Protein AF-A0A965FTJ3-F1 (afdb_monomer_lite)

Radius of gyration: 21.5 Å; chains: 1; bounding box: 61×38×68 Å

Sequence (306 aa):
MTQISKDVFFFAGMLGALLGWTMMLHHLKSGAGTARIYCGAVLLVCGTVIAGIVRLYAFQLLLLPACAFALLFIPQLVRNVRNGISAHGHNLAITAIALIIPIILAAAPRDIRIEPVPLLENPRTTDAATTEITAGKNWQTTASIPSPVDRTFLRLAIARRAYTAETYKSAGSMIDLDQQFYSAADVVAYLPRALQIGLLAPFPSQWFTQGASQGGTTMRLVAGAEMLMIYPLLLLGLPLAIWRWHRNLEFWFAAGCCVYLIVTYAMVTPNLGTLYRMRHGYLMTLAATGFAAIFTTLLERRRPKS

Structure (mmCIF, N/CA/C/O backbone):
data_AF-A0A965FTJ3-F1
#
_entry.id   AF-A0A965FTJ3-F1
#
loop_
_atom_site.group_PDB
_atom_site.id
_atom_site.type_symbol
_atom_site.label_atom_id
_atom_site.label_alt_id
_atom_site.label_comp_id
_atom_site.label_asym_id
_atom_site.label_entity_id
_atom_site.label_seq_id
_atom_site.pdbx_PDB_ins_code
_atom_site.Cartn_x
_atom_site.Cartn_y
_atom_site.Cartn_z
_atom_site.occupancy
_atom_site.B_iso_or_equiv
_atom_site.auth_seq_id
_atom_site.auth_comp_id
_atom_site.auth_asym_id
_atom_site.auth_atom_id
_atom_site.pdbx_PDB_model_num
ATOM 1 N N . MET A 1 1 ? 11.879 23.538 -6.661 1.00 49.84 1 MET A N 1
ATOM 2 C CA . MET A 1 1 ? 11.951 22.444 -5.661 1.00 49.84 1 MET A CA 1
ATOM 3 C C . MET A 1 1 ? 12.661 21.250 -6.277 1.00 49.84 1 MET A C 1
ATOM 5 O O . MET A 1 1 ? 12.283 20.838 -7.366 1.00 49.84 1 MET A O 1
ATOM 9 N N . THR A 1 2 ? 13.693 20.722 -5.620 1.00 68.50 2 THR A N 1
ATOM 10 C CA . THR A 1 2 ? 14.443 19.544 -6.090 1.00 68.50 2 THR A CA 1
ATOM 11 C C . THR A 1 2 ? 13.557 18.292 -6.056 1.00 68.50 2 THR A C 1
ATOM 13 O O . THR A 1 2 ? 12.683 18.172 -5.197 1.00 68.50 2 THR A O 1
ATOM 16 N N . GLN A 1 3 ? 13.767 17.342 -6.973 1.00 69.56 3 GLN A N 1
ATOM 17 C CA . GLN A 1 3 ? 12.951 16.119 -7.085 1.00 69.56 3 GLN A CA 1
ATOM 18 C C . GLN A 1 3 ? 12.874 15.324 -5.764 1.00 69.56 3 GLN A C 1
ATOM 20 O O . GLN A 1 3 ? 11.844 14.731 -5.462 1.00 69.56 3 GLN A O 1
ATOM 25 N N . ILE A 1 4 ? 13.937 15.377 -4.954 1.00 73.75 4 ILE A N 1
ATOM 26 C CA . ILE A 1 4 ? 14.031 14.729 -3.637 1.00 73.75 4 ILE A CA 1
ATOM 27 C C . ILE A 1 4 ? 13.009 15.308 -2.649 1.00 73.75 4 ILE A C 1
ATOM 29 O O . ILE A 1 4 ? 12.349 14.553 -1.942 1.00 73.75 4 ILE A O 1
ATOM 33 N N . SER A 1 5 ? 12.819 16.633 -2.631 1.00 80.75 5 SER A N 1
ATOM 34 C CA . SER A 1 5 ? 11.863 17.270 -1.711 1.00 80.75 5 SER A CA 1
ATOM 35 C C . SER A 1 5 ? 10.423 16.808 -1.959 1.00 80.75 5 SER A C 1
ATOM 37 O O . SER A 1 5 ? 9.697 16.537 -1.007 1.00 80.75 5 SER A O 1
ATOM 39 N N . LYS A 1 6 ? 10.032 16.621 -3.228 1.00 86.25 6 LYS A N 1
ATOM 40 C CA . LYS A 1 6 ? 8.699 16.117 -3.590 1.00 86.25 6 LYS A CA 1
ATOM 41 C C . LYS A 1 6 ? 8.464 14.700 -3.056 1.00 86.25 6 LYS A C 1
ATOM 43 O O . LYS A 1 6 ? 7.409 14.440 -2.490 1.00 86.25 6 LYS A O 1
ATOM 48 N N . ASP A 1 7 ? 9.440 13.801 -3.185 1.00 85.69 7 ASP A N 1
ATOM 49 C CA . ASP A 1 7 ? 9.298 12.419 -2.704 1.00 85.69 7 ASP A CA 1
ATOM 50 C C . ASP A 1 7 ? 9.077 12.360 -1.183 1.00 85.69 7 ASP A C 1
ATOM 52 O O . ASP A 1 7 ? 8.216 11.617 -0.717 1.00 85.69 7 ASP A O 1
ATOM 56 N N . VAL A 1 8 ? 9.791 13.188 -0.412 1.00 90.12 8 VAL A N 1
ATOM 57 C CA . VAL A 1 8 ? 9.657 13.238 1.054 1.00 90.12 8 VAL A CA 1
ATOM 58 C C . VAL A 1 8 ? 8.250 13.664 1.477 1.00 90.12 8 VAL A C 1
ATOM 60 O O . VAL A 1 8 ? 7.636 12.991 2.304 1.00 90.12 8 VAL A O 1
ATOM 63 N N . PHE A 1 9 ? 7.707 14.736 0.891 1.00 92.81 9 PHE A N 1
ATOM 64 C CA . PHE A 1 9 ? 6.344 15.187 1.201 1.00 92.81 9 PHE A CA 1
ATOM 65 C C . PHE A 1 9 ? 5.289 14.163 0.787 1.00 92.81 9 PHE A C 1
ATOM 67 O O . PHE A 1 9 ? 4.338 13.926 1.530 1.00 92.81 9 PHE A O 1
ATOM 74 N N . PHE A 1 10 ? 5.477 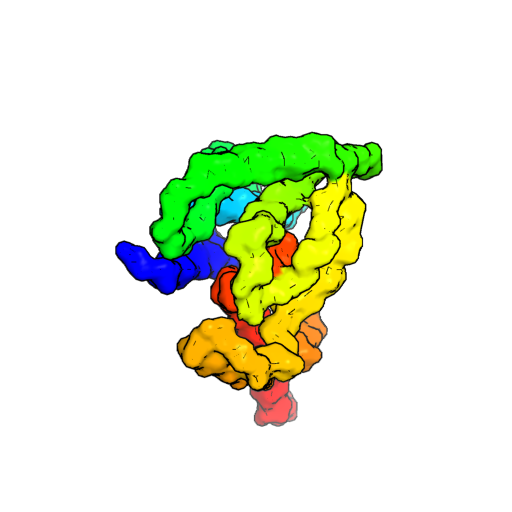13.516 -0.365 1.00 91.88 10 PHE A N 1
ATOM 75 C CA . PHE A 1 10 ? 4.589 12.451 -0.810 1.00 91.88 10 PHE A CA 1
ATOM 76 C C . PHE A 1 10 ? 4.570 11.282 0.185 1.00 91.88 10 PHE A C 1
ATOM 78 O O . PHE A 1 10 ? 3.495 10.860 0.606 1.00 91.88 10 PHE A O 1
ATOM 85 N N . PHE A 1 11 ? 5.737 10.796 0.625 1.00 92.69 11 PHE A N 1
ATOM 86 C CA . PHE A 1 11 ? 5.805 9.720 1.617 1.00 92.69 11 PHE A CA 1
ATOM 87 C C . PHE A 1 11 ? 5.233 10.125 2.967 1.00 92.69 11 PHE A C 1
ATOM 89 O O . PHE A 1 11 ? 4.483 9.350 3.552 1.00 92.69 11 PHE A O 1
ATOM 96 N N . ALA A 1 12 ? 5.537 11.332 3.444 1.00 94.94 12 ALA A N 1
ATOM 97 C CA . ALA A 1 12 ? 4.968 11.843 4.684 1.00 94.94 12 ALA A CA 1
ATOM 98 C C . ALA A 1 12 ? 3.433 11.888 4.618 1.00 94.94 12 ALA A C 1
ATOM 100 O O . ALA A 1 12 ? 2.770 11.442 5.551 1.00 94.94 12 ALA A O 1
ATOM 101 N N . GLY A 1 13 ? 2.867 12.344 3.495 1.00 95.25 13 GLY A N 1
ATOM 102 C CA . GLY A 1 13 ? 1.423 12.344 3.270 1.00 95.25 13 GLY A CA 1
ATOM 103 C C . GLY A 1 13 ? 0.820 10.935 3.271 1.00 95.25 13 GLY A C 1
ATOM 104 O O . GLY A 1 13 ? -0.141 10.669 3.992 1.00 95.25 13 GLY A O 1
ATOM 105 N N . MET A 1 14 ? 1.428 10.002 2.534 1.00 95.00 14 MET A N 1
ATOM 106 C CA . MET A 1 14 ? 0.962 8.612 2.443 1.00 95.00 14 MET A CA 1
ATOM 107 C C . MET A 1 14 ? 1.068 7.862 3.782 1.00 95.00 14 MET A C 1
ATOM 109 O O . MET A 1 14 ? 0.155 7.124 4.149 1.00 95.00 14 MET A O 1
ATOM 113 N N . LEU A 1 15 ? 2.150 8.066 4.541 1.00 95.31 15 LEU A N 1
ATOM 114 C CA . LEU A 1 15 ? 2.318 7.489 5.880 1.00 95.31 15 LEU A CA 1
ATOM 115 C C . LEU A 1 15 ? 1.394 8.148 6.909 1.00 95.31 15 LEU A C 1
ATOM 117 O O . LEU A 1 15 ? 0.879 7.457 7.783 1.00 95.31 15 LEU A O 1
ATOM 121 N N . GLY A 1 16 ? 1.130 9.452 6.784 1.00 96.25 16 GLY A N 1
ATOM 122 C CA . GLY A 1 16 ? 0.119 10.150 7.578 1.00 96.25 16 GLY A CA 1
ATOM 123 C C . GLY A 1 16 ? -1.283 9.587 7.343 1.00 96.25 16 GLY A C 1
ATOM 124 O O . GLY A 1 16 ? -2.005 9.324 8.303 1.00 96.25 16 GLY A O 1
ATOM 125 N N . ALA A 1 17 ? -1.632 9.302 6.083 1.00 95.69 17 ALA A N 1
ATOM 126 C CA . ALA A 1 17 ? -2.880 8.626 5.735 1.00 95.69 17 ALA A CA 1
ATOM 127 C C . ALA A 1 17 ? -2.960 7.214 6.333 1.00 95.69 17 ALA A C 1
ATOM 129 O O . ALA A 1 17 ? -3.954 6.856 6.967 1.00 95.69 17 ALA A O 1
ATOM 130 N N . LEU A 1 18 ? -1.876 6.442 6.212 1.00 95.81 18 LEU A N 1
ATOM 131 C CA . LEU A 1 18 ? -1.770 5.110 6.800 1.00 95.81 18 LEU A CA 1
ATOM 132 C C . LEU A 1 18 ? -1.941 5.130 8.324 1.00 95.81 18 LEU A C 1
ATOM 134 O O . LEU A 1 18 ? -2.687 4.318 8.868 1.00 95.81 18 LEU A O 1
ATOM 138 N N . LEU A 1 19 ? -1.287 6.073 9.005 1.00 95.50 19 LEU A N 1
ATOM 139 C CA . LEU A 1 19 ? -1.408 6.266 10.448 1.00 95.50 19 LEU A CA 1
ATOM 140 C C . LEU A 1 19 ? -2.830 6.678 10.847 1.00 95.50 19 LEU A C 1
ATOM 142 O O . LEU A 1 19 ? -3.370 6.173 11.829 1.00 95.50 19 LEU A O 1
ATOM 146 N N . GLY A 1 20 ? -3.462 7.557 10.068 1.00 94.44 20 GLY A N 1
ATOM 147 C CA . GLY A 1 20 ? -4.850 7.948 10.282 1.00 94.44 20 GLY A CA 1
ATOM 148 C C . GLY A 1 20 ? -5.794 6.745 10.260 1.00 94.44 20 GLY A C 1
ATOM 149 O O . GLY A 1 20 ? -6.574 6.547 11.196 1.00 94.44 20 GLY A O 1
ATOM 150 N N . TRP A 1 21 ? -5.658 5.876 9.254 1.00 94.31 21 TRP A N 1
ATOM 151 C CA . TRP A 1 21 ? -6.423 4.632 9.178 1.00 94.31 21 TRP A CA 1
ATOM 152 C C . TRP A 1 21 ? -6.144 3.679 10.342 1.00 94.31 21 TRP A C 1
ATOM 154 O O . TRP A 1 21 ? -7.089 3.143 10.921 1.00 94.31 21 TRP A O 1
ATOM 164 N N . THR A 1 22 ? -4.884 3.462 10.727 1.00 93.69 22 THR A N 1
ATOM 165 C CA . THR A 1 22 ? -4.570 2.544 11.836 1.00 93.69 22 THR A CA 1
ATOM 166 C C . THR A 1 22 ? -5.109 3.056 13.172 1.00 93.69 22 THR A C 1
ATOM 168 O O . THR A 1 22 ? -5.674 2.269 13.931 1.00 93.69 22 THR A O 1
ATOM 171 N N . MET A 1 2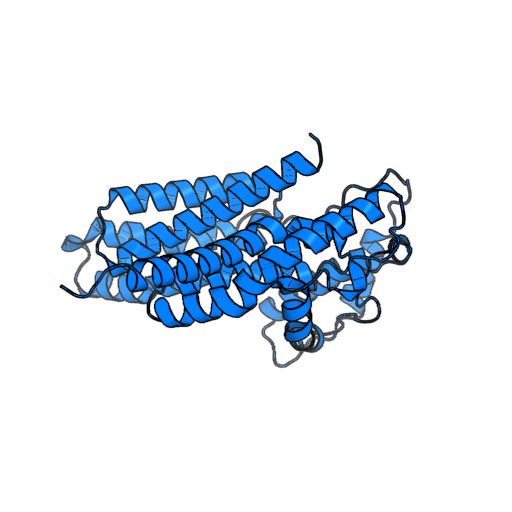3 ? -5.048 4.366 13.435 1.00 92.62 23 MET A N 1
ATOM 172 C CA . MET A 1 23 ? -5.647 4.977 14.629 1.00 92.62 23 MET A CA 1
ATOM 173 C C . MET A 1 23 ? -7.169 4.795 14.675 1.00 92.62 23 MET A C 1
ATOM 175 O O . MET A 1 23 ? -7.725 4.501 15.736 1.00 92.62 23 MET A O 1
ATOM 179 N N . MET A 1 24 ? -7.845 4.932 13.532 1.00 90.25 24 MET A N 1
ATOM 180 C CA . MET A 1 24 ? -9.289 4.705 13.433 1.00 90.25 24 MET A CA 1
ATOM 181 C C . MET A 1 24 ? -9.656 3.220 13.584 1.00 90.25 24 MET A C 1
ATOM 183 O O . MET A 1 24 ? -10.622 2.905 14.277 1.00 90.25 24 MET A O 1
ATOM 187 N N . LEU A 1 25 ? -8.882 2.295 13.001 1.00 90.69 25 LEU A N 1
ATOM 188 C CA . LEU A 1 25 ? -9.093 0.850 13.178 1.00 90.69 25 LEU A CA 1
ATOM 189 C C . LEU A 1 25 ? -8.888 0.414 14.626 1.00 90.69 25 LEU A C 1
ATOM 191 O O . LEU A 1 25 ? -9.630 -0.432 15.125 1.00 90.69 25 LEU A O 1
ATOM 195 N N . HIS A 1 26 ? -7.924 1.018 15.317 1.00 89.94 26 HIS A N 1
ATOM 196 C CA . HIS A 1 26 ? -7.668 0.721 16.718 1.00 89.94 26 HIS A CA 1
ATOM 197 C C . HIS A 1 26 ? -8.883 0.998 17.604 1.00 89.94 26 HIS A C 1
ATOM 199 O O . HIS A 1 26 ? -9.193 0.213 18.502 1.00 89.94 26 HIS A O 1
ATOM 205 N N . HIS A 1 27 ? -9.628 2.067 17.309 1.00 85.00 27 HIS A N 1
ATOM 206 C CA . HIS A 1 27 ? -10.867 2.373 18.017 1.00 85.00 27 HIS A CA 1
ATOM 207 C C . HIS A 1 27 ? -11.909 1.252 17.897 1.00 85.00 27 HIS A C 1
ATOM 209 O O . HIS A 1 27 ? -12.565 0.938 18.890 1.00 85.00 27 HIS A O 1
ATOM 215 N N . LEU A 1 28 ? -12.009 0.589 16.737 1.00 82.31 28 LEU A N 1
ATOM 216 C CA . LEU A 1 28 ? -12.947 -0.523 16.541 1.00 82.31 28 LEU A CA 1
ATOM 217 C C . LEU A 1 28 ? -12.699 -1.683 17.506 1.00 82.31 28 LEU A C 1
ATOM 219 O O . LEU A 1 28 ? -13.633 -2.410 17.839 1.00 82.31 28 LEU A O 1
ATOM 223 N N . LYS A 1 29 ? -11.444 -1.867 17.930 1.00 81.75 29 LYS A N 1
ATOM 224 C CA . LYS A 1 29 ? -11.028 -2.962 18.803 1.00 81.75 29 LYS A CA 1
ATOM 225 C C . LYS A 1 29 ? -11.047 -2.578 20.280 1.00 81.75 29 LYS A C 1
ATOM 227 O O . LYS A 1 29 ? -11.505 -3.368 21.098 1.00 81.75 29 LYS A O 1
ATOM 232 N N . SER A 1 30 ? -10.501 -1.415 20.632 1.00 78.75 30 SER A N 1
ATOM 233 C CA . SER A 1 30 ? -10.261 -1.042 22.033 1.00 78.75 30 SER A CA 1
ATOM 234 C C . SER A 1 30 ? -11.318 -0.113 22.627 1.00 78.75 30 SER A C 1
ATOM 236 O O . SER A 1 30 ? -11.256 0.168 23.820 1.00 78.75 30 SER A O 1
ATOM 238 N N . GLY A 1 31 ? -12.262 0.393 21.823 1.00 71.25 31 GLY A N 1
ATOM 239 C CA . GLY A 1 31 ? -13.195 1.432 22.268 1.00 71.25 31 GLY A CA 1
ATOM 240 C C . GLY A 1 31 ? -12.477 2.717 22.694 1.00 71.25 31 GLY A C 1
ATOM 241 O O . GLY A 1 31 ? -12.980 3.450 23.540 1.00 71.25 31 GLY A O 1
ATOM 242 N N . ALA A 1 32 ? -11.273 2.965 22.155 1.00 67.56 32 ALA A N 1
ATOM 243 C CA . ALA A 1 32 ? -10.422 4.094 22.524 1.00 67.56 32 ALA A CA 1
ATOM 244 C C . ALA A 1 32 ? -11.170 5.438 22.485 1.00 67.56 32 ALA A C 1
ATOM 246 O O . ALA A 1 32 ? -12.079 5.623 21.683 1.00 67.56 32 ALA A O 1
ATOM 247 N N . GLY A 1 33 ? -10.746 6.405 23.304 1.00 77.44 33 GLY A N 1
ATOM 248 C CA . GLY A 1 33 ? -11.393 7.718 23.378 1.00 77.44 33 GLY A CA 1
ATOM 249 C C . GLY A 1 33 ? -11.578 8.391 22.010 1.00 77.44 33 GLY A C 1
ATOM 250 O O . GLY A 1 33 ? -10.696 8.334 21.147 1.00 77.44 33 GLY A O 1
ATOM 251 N N . THR A 1 34 ? -12.715 9.069 21.843 1.00 80.44 34 THR A N 1
ATOM 252 C CA . THR A 1 34 ? -13.142 9.751 20.607 1.00 80.44 34 THR A CA 1
ATOM 253 C C . THR A 1 34 ? -12.078 10.693 20.035 1.00 80.44 34 THR A C 1
ATOM 255 O O . THR A 1 34 ? -11.920 10.780 18.819 1.00 80.44 34 THR A O 1
ATOM 258 N N . ALA A 1 35 ? -11.267 11.319 20.893 1.00 86.62 35 ALA A N 1
ATOM 259 C CA . ALA A 1 35 ? -10.157 12.186 20.501 1.00 86.62 35 ALA A CA 1
ATOM 260 C C . ALA A 1 35 ? -9.149 11.517 19.545 1.00 86.62 35 ALA A C 1
ATOM 262 O O . ALA A 1 35 ? -8.694 12.150 18.592 1.00 86.62 35 ALA A O 1
ATOM 263 N N . ARG A 1 36 ? -8.821 10.230 19.742 1.00 87.00 36 ARG A N 1
ATOM 264 C CA . ARG A 1 36 ? -7.879 9.517 18.855 1.00 87.00 36 ARG A CA 1
ATOM 265 C C . ARG A 1 36 ? -8.441 9.326 17.451 1.00 87.00 36 ARG A C 1
ATOM 267 O O . ARG A 1 36 ? -7.682 9.301 16.492 1.00 87.00 36 ARG A O 1
ATOM 274 N N . ILE A 1 37 ? -9.757 9.220 17.331 1.00 85.69 37 ILE A N 1
ATOM 275 C CA . ILE A 1 37 ? -10.438 9.004 16.056 1.00 85.69 37 ILE A CA 1
ATOM 276 C C . ILE A 1 37 ? -10.457 10.293 15.256 1.00 85.69 37 ILE A C 1
ATOM 278 O O . ILE A 1 37 ? -10.115 10.274 14.082 1.00 85.69 37 ILE A O 1
ATOM 282 N N . TYR A 1 38 ? -10.794 11.414 15.900 1.00 88.19 38 TYR A N 1
ATOM 283 C CA . TYR A 1 38 ? -10.712 12.725 15.262 1.00 88.19 38 TYR A CA 1
ATOM 284 C C . TYR A 1 38 ? -9.277 13.040 14.845 1.00 88.19 38 TYR A C 1
ATOM 286 O O . TYR A 1 38 ? -9.057 13.478 13.722 1.00 88.19 38 TYR A O 1
ATOM 294 N N . CYS A 1 39 ? -8.293 12.731 15.696 1.00 92.69 39 CYS A N 1
ATOM 295 C CA . CYS A 1 39 ? -6.883 12.842 15.330 1.00 92.69 39 CYS A CA 1
ATOM 296 C C . CYS A 1 39 ? -6.543 11.965 14.112 1.00 92.69 39 CYS A C 1
ATOM 298 O O . CYS A 1 39 ? -5.936 12.455 13.164 1.00 92.69 39 CYS A O 1
ATOM 300 N N . GLY A 1 40 ? -7.005 10.710 14.087 1.00 92.75 40 GLY A N 1
ATOM 301 C CA . GLY A 1 40 ? -6.830 9.807 12.948 1.00 92.75 40 GLY A CA 1
ATOM 302 C C . GLY A 1 40 ? -7.491 10.315 11.661 1.00 92.75 40 GLY A C 1
ATOM 303 O O . GLY A 1 40 ? -6.867 10.298 10.606 1.00 92.75 40 GLY A O 1
ATOM 304 N N . ALA A 1 41 ? -8.714 10.843 11.742 1.00 90.75 41 ALA A N 1
ATOM 305 C CA . ALA A 1 41 ? -9.431 11.419 10.607 1.00 90.75 41 ALA A CA 1
ATOM 306 C C . ALA A 1 41 ? -8.731 12.676 10.066 1.00 90.75 41 ALA A C 1
ATOM 308 O O . ALA A 1 41 ? -8.577 12.820 8.855 1.00 90.75 41 ALA A O 1
ATOM 309 N N . VAL A 1 42 ? -8.252 13.556 10.952 1.00 93.38 42 VAL A N 1
ATOM 310 C CA . VAL A 1 42 ? -7.461 14.735 10.571 1.00 93.38 42 VAL A CA 1
ATOM 311 C C . VAL A 1 42 ? -6.161 14.310 9.896 1.00 93.38 42 VAL A C 1
ATOM 313 O O . VAL A 1 42 ? -5.855 14.808 8.817 1.00 93.38 42 VAL A O 1
ATOM 316 N N . LEU A 1 43 ? -5.421 13.356 10.470 1.00 95.62 43 LEU A N 1
ATOM 317 C CA . LEU A 1 43 ? -4.196 12.823 9.864 1.00 95.62 43 LEU A CA 1
ATOM 318 C C . LEU A 1 43 ? -4.458 12.199 8.492 1.00 95.62 43 LEU A C 1
ATOM 320 O O . LEU A 1 43 ? -3.670 12.396 7.571 1.00 95.62 43 LEU A O 1
ATOM 324 N N . LEU A 1 44 ? -5.583 11.504 8.338 1.00 94.25 44 LEU A N 1
ATOM 325 C CA . LEU A 1 44 ? -5.987 10.893 7.082 1.00 94.25 44 LEU A CA 1
ATOM 326 C C . LEU A 1 44 ? -6.296 11.932 6.003 1.00 94.25 44 LEU A C 1
ATOM 328 O O . LEU A 1 44 ? -5.772 11.832 4.892 1.00 94.25 44 LEU A O 1
ATOM 332 N N . VAL A 1 45 ? -7.088 12.954 6.329 1.00 93.06 45 VAL A N 1
ATOM 333 C CA . VAL A 1 45 ? -7.411 14.044 5.399 1.00 93.06 45 VAL A CA 1
ATOM 334 C C . VAL A 1 45 ? -6.156 14.843 5.057 1.00 93.06 45 VAL A C 1
ATOM 336 O O . VAL A 1 45 ? -5.831 14.983 3.880 1.00 93.06 45 VAL A O 1
ATOM 339 N N . CYS A 1 46 ? -5.407 15.307 6.060 1.00 95.69 46 CYS A N 1
ATOM 340 C CA . CYS A 1 46 ? -4.179 16.073 5.853 1.00 95.69 46 CYS A CA 1
ATOM 341 C C . CYS A 1 46 ? -3.142 15.272 5.058 1.00 95.69 46 CYS A C 1
ATOM 343 O O . CYS A 1 46 ? -2.566 15.793 4.108 1.00 95.69 46 CYS A O 1
ATOM 345 N N . GLY A 1 47 ? -2.938 13.996 5.394 1.00 95.56 47 GLY A N 1
ATOM 346 C CA . GLY A 1 47 ? -2.005 13.117 4.694 1.00 95.56 47 GLY A CA 1
ATOM 347 C C . GLY A 1 47 ? -2.383 12.914 3.228 1.00 95.56 47 GLY A C 1
ATOM 348 O O . GLY A 1 47 ? -1.543 13.071 2.341 1.00 95.56 47 GLY A O 1
ATOM 349 N N . THR A 1 48 ? -3.667 12.662 2.961 1.00 93.75 48 THR A N 1
ATOM 350 C CA . THR A 1 48 ? -4.198 12.522 1.598 1.00 93.75 48 THR A CA 1
ATOM 351 C C . THR A 1 48 ? -4.043 13.819 0.800 1.00 93.75 48 THR A C 1
ATOM 353 O O . THR A 1 48 ? -3.603 13.779 -0.348 1.00 93.75 48 THR A O 1
ATOM 356 N N . VAL A 1 49 ? -4.359 14.973 1.396 1.00 93.88 49 VAL A N 1
ATOM 357 C CA . VAL A 1 49 ? -4.220 16.288 0.751 1.00 93.88 49 VAL A CA 1
ATOM 358 C C . VAL A 1 49 ? -2.756 16.585 0.433 1.00 93.88 49 VAL A C 1
ATOM 360 O O . VAL A 1 49 ? -2.452 16.956 -0.696 1.00 93.88 49 VAL A O 1
ATOM 363 N N . ILE A 1 50 ? -1.835 16.362 1.377 1.00 95.00 50 ILE A N 1
ATOM 364 C CA . ILE A 1 50 ? -0.394 16.563 1.156 1.00 95.00 50 ILE A CA 1
ATOM 365 C C . ILE A 1 50 ? 0.102 15.667 0.016 1.00 95.00 50 ILE A C 1
ATOM 367 O O . ILE A 1 50 ? 0.754 16.156 -0.908 1.00 95.00 50 ILE A O 1
ATOM 371 N N . ALA A 1 51 ? -0.235 14.373 0.039 1.00 92.62 51 ALA A N 1
ATOM 372 C CA . ALA A 1 51 ? 0.162 13.442 -1.016 1.00 92.62 51 ALA A CA 1
ATOM 373 C C . ALA A 1 51 ? -0.417 13.849 -2.383 1.00 92.62 51 ALA A C 1
ATOM 375 O O . ALA A 1 51 ? 0.306 13.840 -3.380 1.00 92.62 51 ALA A O 1
ATOM 376 N N . GLY A 1 52 ? -1.688 14.261 -2.414 1.00 89.94 52 GLY A N 1
ATOM 377 C CA . GLY A 1 52 ? -2.403 14.697 -3.612 1.00 89.94 52 GLY A CA 1
ATOM 378 C C . GLY A 1 52 ? -1.884 16.001 -4.218 1.00 89.94 52 GLY A C 1
ATOM 379 O O . GLY A 1 52 ? -1.758 16.087 -5.437 1.00 89.94 52 GLY A O 1
ATOM 380 N N . ILE A 1 53 ? -1.520 16.984 -3.386 1.00 90.38 53 ILE A N 1
ATOM 381 C CA . ILE A 1 53 ? -0.890 18.242 -3.826 1.00 90.38 53 ILE A CA 1
ATOM 382 C C . ILE A 1 53 ? 0.448 17.957 -4.505 1.00 90.38 53 ILE A C 1
ATOM 384 O O . ILE A 1 53 ? 0.782 18.578 -5.512 1.00 90.38 53 ILE A O 1
ATOM 388 N N . VAL A 1 54 ? 1.230 17.020 -3.961 1.00 89.81 54 VAL A N 1
ATOM 389 C CA . VAL A 1 54 ? 2.511 16.653 -4.567 1.00 89.81 54 VAL A CA 1
ATOM 390 C C . VAL A 1 54 ? 2.303 15.870 -5.861 1.00 89.81 54 VAL A C 1
ATOM 392 O O . VAL A 1 54 ? 3.026 16.102 -6.830 1.00 89.81 54 VAL A O 1
ATOM 395 N N . ARG A 1 55 ? 1.355 14.924 -5.862 1.00 86.38 55 ARG A N 1
ATOM 396 C CA . ARG A 1 55 ? 1.069 13.992 -6.959 1.00 86.38 55 ARG A CA 1
ATOM 397 C C . ARG A 1 55 ? -0.419 13.655 -6.985 1.00 86.38 55 ARG A C 1
ATOM 399 O O . ARG A 1 55 ? -0.883 12.870 -6.163 1.00 86.38 55 ARG A O 1
ATOM 406 N N . LEU A 1 56 ? -1.150 14.128 -7.995 1.00 85.00 56 LEU A N 1
ATOM 407 C CA . LEU A 1 56 ? -2.587 13.840 -8.134 1.00 85.00 56 LEU A CA 1
ATOM 408 C C . LEU A 1 56 ? -2.909 12.339 -8.220 1.00 85.00 56 LEU A C 1
ATOM 410 O O . LEU A 1 56 ? -3.962 11.896 -7.764 1.00 85.00 56 LEU A O 1
ATOM 414 N N . TYR A 1 57 ? -1.992 11.512 -8.731 1.00 83.69 57 TYR A N 1
ATOM 415 C CA . TYR A 1 57 ? -2.201 10.063 -8.762 1.00 83.69 57 TYR A CA 1
ATOM 416 C C . TYR A 1 57 ? -2.233 9.417 -7.361 1.00 83.69 57 TYR A C 1
ATOM 418 O O . TYR A 1 57 ? -2.683 8.277 -7.239 1.00 83.69 57 TYR A O 1
ATOM 426 N N . ALA A 1 58 ? -1.812 10.123 -6.298 1.00 85.81 58 ALA A N 1
ATOM 427 C CA . ALA A 1 58 ? -1.942 9.671 -4.910 1.00 85.81 58 ALA A CA 1
ATOM 428 C C . ALA A 1 58 ? -3.382 9.264 -4.584 1.00 85.81 58 ALA A C 1
ATOM 430 O O . ALA A 1 58 ? -3.606 8.232 -3.955 1.00 85.81 58 ALA A O 1
ATOM 431 N N . PHE A 1 59 ? -4.361 10.038 -5.063 1.00 88.69 59 PHE A N 1
ATOM 432 C CA . PHE A 1 59 ? -5.777 9.759 -4.835 1.00 88.69 59 PHE A CA 1
ATOM 433 C C . PHE A 1 59 ? -6.194 8.410 -5.434 1.00 88.69 59 PHE A C 1
ATOM 435 O O . PHE A 1 59 ? -6.934 7.655 -4.806 1.00 88.69 59 PHE A O 1
ATOM 442 N N . GLN A 1 60 ? -5.669 8.068 -6.616 1.00 87.62 60 GLN A N 1
ATOM 443 C CA . GLN A 1 60 ? -5.935 6.780 -7.262 1.00 87.62 60 GLN A CA 1
ATOM 444 C C . GLN A 1 60 ? -5.261 5.626 -6.514 1.00 87.62 60 GLN A C 1
ATOM 446 O O . GLN A 1 60 ? -5.875 4.577 -6.330 1.00 87.62 60 GLN A O 1
ATOM 451 N N . LEU A 1 61 ? -4.026 5.824 -6.041 1.00 88.88 61 LEU A N 1
ATOM 452 C CA . LEU A 1 61 ? -3.321 4.818 -5.246 1.00 88.88 61 LEU A CA 1
ATOM 453 C C . LEU A 1 61 ? -4.025 4.551 -3.909 1.00 88.88 61 LEU A C 1
ATOM 455 O O . LEU A 1 61 ? -4.131 3.399 -3.505 1.00 88.88 61 LEU A O 1
ATOM 459 N N . LEU A 1 62 ? -4.547 5.584 -3.245 1.00 92.44 62 LEU A N 1
ATOM 460 C CA . LEU A 1 62 ? -5.240 5.460 -1.958 1.00 92.44 62 LEU A CA 1
ATOM 461 C C . LEU A 1 62 ? -6.668 4.913 -2.076 1.00 92.44 62 LEU A C 1
ATOM 463 O O . LEU A 1 62 ? -7.224 4.483 -1.068 1.00 92.44 62 LEU A O 1
ATOM 467 N N . LEU A 1 63 ? -7.256 4.885 -3.276 1.00 92.00 63 LEU A N 1
ATOM 468 C CA . LEU A 1 63 ? -8.642 4.462 -3.471 1.00 92.00 63 LEU A CA 1
ATOM 469 C C . LEU A 1 63 ? -8.882 3.013 -3.031 1.00 92.00 63 LEU A C 1
ATOM 471 O O . LEU A 1 63 ? -9.823 2.756 -2.287 1.00 92.00 63 LEU A O 1
ATOM 475 N N . LEU A 1 64 ? -8.035 2.067 -3.453 1.00 91.62 64 LEU A N 1
ATOM 476 C CA . LEU A 1 64 ? -8.209 0.660 -3.080 1.00 91.62 64 LEU A CA 1
ATOM 477 C C . LEU A 1 64 ? -8.046 0.441 -1.558 1.00 91.62 64 LEU A C 1
ATOM 479 O O . LEU A 1 64 ? -8.950 -0.153 -0.965 1.00 91.62 64 LEU A O 1
ATOM 483 N N . PRO A 1 65 ? -6.988 0.958 -0.894 1.00 93.69 65 PRO A N 1
ATOM 484 C CA . PRO A 1 65 ? -6.903 0.983 0.566 1.00 93.69 65 PRO A CA 1
ATOM 485 C C . PRO A 1 65 ? -8.120 1.611 1.252 1.00 93.69 65 PRO A C 1
ATOM 487 O O . PRO A 1 65 ? -8.618 1.058 2.229 1.00 93.69 65 PRO A O 1
ATOM 490 N N . ALA A 1 66 ? -8.642 2.725 0.731 1.00 93.62 66 ALA A N 1
ATOM 491 C CA . ALA A 1 66 ? -9.812 3.394 1.290 1.00 93.62 66 ALA A CA 1
ATOM 492 C C . ALA A 1 66 ? -11.089 2.557 1.153 1.00 93.62 66 ALA A C 1
ATOM 494 O O . ALA A 1 66 ? -11.875 2.486 2.094 1.00 93.62 66 ALA A O 1
ATOM 495 N N . CYS A 1 67 ? -11.290 1.892 0.013 1.00 93.44 67 CYS A N 1
ATOM 496 C CA . CYS A 1 67 ? -12.382 0.941 -0.176 1.00 93.44 67 CYS A CA 1
ATOM 497 C C . CYS A 1 67 ? -12.256 -0.236 0.798 1.00 93.44 67 CYS A C 1
ATOM 499 O O . CYS A 1 67 ? -13.221 -0.563 1.481 1.00 93.44 67 CYS A O 1
ATOM 501 N N . ALA A 1 68 ? -11.068 -0.837 0.914 1.00 93.38 68 ALA A N 1
ATOM 502 C CA . ALA A 1 68 ? -10.820 -1.925 1.859 1.00 93.38 68 ALA A CA 1
ATOM 503 C C . ALA A 1 68 ? -11.084 -1.487 3.309 1.00 93.38 68 ALA A C 1
ATOM 505 O O . ALA A 1 68 ? -11.736 -2.205 4.061 1.00 93.38 68 ALA A O 1
ATOM 506 N N . PHE A 1 69 ? -10.646 -0.283 3.679 1.00 92.69 69 PHE A N 1
ATOM 507 C CA . PHE A 1 69 ? -10.918 0.319 4.979 1.00 92.69 69 PHE A CA 1
ATOM 508 C C . PHE A 1 69 ? -12.420 0.498 5.213 1.00 92.69 69 PHE A C 1
ATOM 510 O O . PHE A 1 69 ? -12.938 0.031 6.220 1.00 92.69 69 PHE A O 1
ATOM 517 N N . ALA A 1 70 ? -13.138 1.105 4.268 1.00 92.19 70 ALA A N 1
ATOM 518 C CA . ALA A 1 70 ? -14.582 1.313 4.339 1.00 92.19 70 ALA A CA 1
ATOM 519 C C . ALA A 1 70 ? -15.358 -0.002 4.537 1.00 92.19 70 ALA A C 1
ATOM 521 O O . ALA A 1 70 ? -16.278 -0.057 5.356 1.00 92.19 70 ALA A O 1
ATOM 522 N N . LEU A 1 71 ? -14.949 -1.080 3.857 1.00 92.75 71 LEU A N 1
ATOM 523 C CA . LEU A 1 71 ? -15.551 -2.408 4.018 1.00 92.75 71 LEU A CA 1
ATOM 524 C C . LEU A 1 71 ? -15.431 -2.939 5.458 1.00 92.75 71 LEU A C 1
ATOM 526 O O . LEU A 1 71 ? -16.372 -3.559 5.956 1.00 92.75 71 LEU A O 1
ATOM 530 N N . LEU A 1 72 ? -14.328 -2.653 6.161 1.00 91.00 72 LEU A N 1
ATOM 531 C CA . LEU A 1 72 ? -14.132 -3.071 7.558 1.00 91.00 72 LEU A CA 1
ATOM 532 C C . LEU A 1 72 ? -15.109 -2.390 8.535 1.00 91.00 72 LEU A C 1
ATOM 534 O O . LEU A 1 72 ? -15.360 -2.924 9.615 1.00 91.00 72 LEU A O 1
ATOM 538 N N . PHE A 1 73 ? -15.693 -1.247 8.162 1.00 87.81 73 PHE A N 1
ATOM 539 C CA . PHE A 1 73 ? -16.655 -0.505 8.987 1.00 87.81 73 PHE A CA 1
ATOM 540 C C . PHE A 1 73 ? -18.119 -0.906 8.737 1.00 87.81 73 PHE A C 1
ATOM 542 O O . PHE A 1 73 ? -18.994 -0.554 9.532 1.00 87.81 73 PHE A O 1
ATOM 549 N N . ILE A 1 74 ? -18.411 -1.693 7.693 1.00 88.88 74 ILE A N 1
ATOM 550 C CA . ILE A 1 74 ? -19.781 -2.129 7.364 1.00 88.88 74 ILE A CA 1
ATOM 551 C C . ILE A 1 74 ? -20.460 -2.885 8.521 1.00 88.88 74 ILE A C 1
ATOM 553 O O . ILE A 1 74 ? -21.596 -2.537 8.854 1.00 88.88 74 ILE A O 1
ATOM 557 N N . PRO A 1 75 ? -19.824 -3.867 9.194 1.00 88.81 75 PRO A N 1
ATOM 558 C CA . PRO A 1 75 ? -20.476 -4.589 10.290 1.00 88.81 75 PRO A CA 1
ATOM 559 C C . PRO A 1 75 ? -20.896 -3.667 11.442 1.00 88.81 75 PRO A C 1
ATOM 561 O O . PRO A 1 75 ? -21.932 -3.878 12.075 1.00 88.81 75 PRO A O 1
ATOM 564 N N . GLN A 1 76 ? -20.113 -2.615 11.697 1.00 84.50 76 GLN A N 1
ATOM 565 C CA . GLN A 1 76 ? -20.445 -1.622 12.712 1.00 84.50 76 GLN A CA 1
ATOM 566 C C . GLN A 1 76 ? -21.613 -0.739 12.291 1.00 84.50 76 GLN A C 1
ATOM 568 O O . GLN A 1 76 ? -22.488 -0.484 13.118 1.00 84.50 76 GLN A O 1
ATOM 573 N N . LEU A 1 77 ? -21.676 -0.336 11.016 1.00 85.50 77 LEU A N 1
ATOM 574 C CA . LEU A 1 77 ? -22.832 0.381 10.478 1.00 85.50 77 LEU A CA 1
ATOM 575 C C . LEU A 1 77 ? -24.119 -0.412 10.716 1.00 85.50 77 LEU A C 1
ATOM 577 O O . LEU A 1 77 ? -25.076 0.115 11.277 1.00 85.50 77 LEU A O 1
ATOM 581 N N . VAL A 1 78 ? -24.114 -1.695 10.341 1.00 87.44 78 VAL A N 1
ATOM 582 C CA . VAL A 1 78 ? -25.273 -2.588 10.476 1.00 87.44 78 VAL A CA 1
ATOM 583 C C . VAL A 1 78 ? -25.694 -2.718 11.941 1.00 87.44 78 VAL A C 1
ATOM 585 O O . VAL A 1 78 ? -26.881 -2.618 12.255 1.00 87.44 78 VAL A O 1
ATOM 588 N N . ARG A 1 79 ? -24.732 -2.878 12.862 1.00 85.94 79 ARG A N 1
ATOM 589 C CA . ARG A 1 79 ? -25.007 -2.937 14.306 1.00 85.94 79 ARG A CA 1
ATOM 590 C C . ARG A 1 79 ? -25.604 -1.630 14.837 1.00 85.94 79 ARG A C 1
ATOM 592 O O . ARG A 1 79 ? -26.557 -1.681 15.611 1.00 85.94 79 ARG A O 1
ATOM 599 N N . ASN A 1 80 ? -25.071 -0.481 14.424 1.00 83.88 80 ASN A N 1
ATOM 600 C CA . ASN A 1 80 ? -25.548 0.833 14.862 1.00 83.88 80 ASN A CA 1
ATOM 601 C C . ASN A 1 80 ? -26.969 1.120 14.357 1.00 83.88 80 ASN A C 1
ATOM 603 O O . ASN A 1 80 ? -27.796 1.609 15.121 1.00 83.88 80 ASN A O 1
ATOM 607 N N . VAL A 1 81 ? -27.276 0.768 13.103 1.00 84.56 81 VAL A N 1
ATOM 608 C CA . VAL A 1 81 ? -28.628 0.910 12.536 1.00 84.56 81 VAL A CA 1
ATOM 609 C C . VAL A 1 81 ? -29.621 -0.002 13.262 1.00 84.56 81 VAL A C 1
ATOM 611 O O . VAL A 1 81 ? -30.707 0.446 13.620 1.00 84.56 81 VAL A O 1
ATOM 614 N N . ARG A 1 82 ? -29.239 -1.255 13.552 1.00 86.50 82 ARG A N 1
ATOM 615 C CA . ARG A 1 82 ? -30.102 -2.218 14.258 1.00 86.50 82 ARG A CA 1
ATOM 616 C C . ARG A 1 82 ? -30.412 -1.809 15.701 1.00 86.50 82 ARG A C 1
ATOM 618 O O . ARG A 1 82 ? -31.516 -2.058 16.172 1.00 86.50 82 ARG A O 1
ATOM 625 N N . ASN A 1 83 ? -29.454 -1.202 16.398 1.00 83.88 83 ASN A N 1
ATOM 626 C CA . ASN A 1 83 ? -29.584 -0.859 17.818 1.00 83.88 83 ASN A CA 1
ATOM 627 C C . ASN A 1 83 ? -30.223 0.520 18.076 1.00 83.88 83 ASN A C 1
ATOM 629 O O . ASN A 1 83 ? -30.337 0.925 19.230 1.00 83.88 83 ASN A O 1
ATOM 633 N N . GLY A 1 84 ? -30.638 1.236 17.027 1.00 78.50 84 GLY A N 1
ATOM 634 C CA . GLY A 1 84 ? -31.219 2.572 17.133 1.00 78.50 84 GLY A CA 1
ATOM 635 C C . GLY A 1 84 ? -30.167 3.686 17.217 1.00 78.50 84 GLY A C 1
ATOM 636 O O . GLY A 1 84 ? -29.212 3.639 17.993 1.00 78.50 84 GLY A O 1
ATOM 637 N N . ILE A 1 85 ? -30.375 4.735 16.415 1.00 71.44 85 ILE A N 1
ATOM 638 C CA . ILE A 1 85 ? -29.427 5.843 16.182 1.00 71.44 85 ILE A CA 1
ATOM 639 C C . ILE A 1 85 ? -29.154 6.669 17.457 1.00 71.44 85 ILE A C 1
ATOM 641 O O . ILE A 1 85 ? -28.057 7.197 17.639 1.00 71.44 85 ILE A O 1
ATOM 645 N N . SER A 1 86 ? -30.131 6.747 18.365 1.00 63.53 86 SER A N 1
ATOM 646 C CA . SER A 1 86 ? -30.135 7.662 19.517 1.00 63.53 86 SER A CA 1
ATOM 647 C C . SER A 1 86 ? -29.050 7.384 20.569 1.00 63.53 86 SER A C 1
ATOM 649 O O . SER A 1 86 ? -28.605 8.328 21.217 1.00 63.53 86 SER A O 1
ATOM 651 N N . ALA A 1 87 ? -28.576 6.143 20.724 1.00 60.84 87 ALA A N 1
ATOM 652 C CA . ALA A 1 87 ? -27.609 5.803 21.775 1.00 60.84 87 ALA A CA 1
ATOM 653 C C . ALA A 1 87 ? -26.130 5.905 21.335 1.00 60.84 87 ALA A C 1
ATOM 655 O O . ALA A 1 87 ? -25.240 5.885 22.179 1.00 60.84 87 ALA A O 1
ATOM 656 N N . HIS A 1 88 ? -25.843 6.018 20.028 1.00 70.06 88 HIS A N 1
ATOM 657 C CA . HIS A 1 88 ? -24.480 5.860 19.487 1.00 70.06 88 HIS A CA 1
ATOM 658 C C . HIS A 1 88 ? -24.134 6.849 18.356 1.00 70.06 88 HIS A C 1
ATOM 660 O O . HIS A 1 88 ? -23.395 6.502 17.432 1.00 70.06 88 HIS A O 1
ATOM 666 N N . GLY A 1 89 ? -24.634 8.090 18.418 1.00 74.06 89 GLY A N 1
ATOM 667 C CA . GLY A 1 89 ? -24.439 9.098 17.360 1.00 74.06 89 GLY A CA 1
ATOM 668 C C . GLY A 1 89 ? -22.975 9.307 16.932 1.00 74.06 89 GLY A C 1
ATOM 669 O O . GLY A 1 89 ? -22.690 9.457 15.745 1.00 74.06 89 GLY A O 1
ATOM 670 N N . HIS A 1 90 ? -22.026 9.205 17.867 1.00 75.25 90 HIS A N 1
ATOM 671 C CA . HIS A 1 90 ? -20.592 9.294 17.570 1.00 75.25 90 HIS A CA 1
ATOM 672 C C . HIS A 1 90 ? -20.097 8.147 16.672 1.00 75.25 90 HIS A C 1
ATOM 674 O O . HIS A 1 90 ? -19.399 8.397 15.691 1.00 75.25 90 HIS A O 1
ATOM 680 N N . ASN A 1 91 ? -20.505 6.902 16.935 1.00 77.12 91 ASN A N 1
ATOM 681 C CA . ASN A 1 91 ? -20.106 5.742 16.126 1.00 77.12 91 ASN A CA 1
ATOM 682 C C . ASN A 1 91 ? -20.670 5.827 14.703 1.00 77.12 91 ASN A C 1
ATOM 684 O O . ASN A 1 91 ? -20.014 5.406 13.747 1.00 77.12 91 ASN A O 1
ATOM 688 N N . LEU A 1 92 ? -21.864 6.408 14.550 1.00 81.00 92 LEU A N 1
ATOM 689 C CA . LEU A 1 92 ? -22.458 6.665 13.241 1.00 81.00 92 LEU A CA 1
ATOM 690 C C . LEU A 1 92 ? -21.644 7.699 12.453 1.00 81.00 92 LEU A C 1
ATOM 692 O O . LEU A 1 92 ? -21.330 7.452 11.292 1.00 81.00 92 LEU A O 1
ATOM 696 N N . ALA A 1 93 ? -21.246 8.806 13.087 1.00 81.06 93 ALA A N 1
ATOM 697 C CA . ALA A 1 93 ? -20.417 9.829 12.449 1.00 81.06 93 ALA A CA 1
ATOM 698 C C . ALA A 1 93 ? -19.066 9.264 11.979 1.00 81.06 93 ALA A C 1
ATOM 700 O O . ALA A 1 93 ? -18.636 9.531 10.860 1.00 81.06 93 ALA A O 1
ATOM 701 N N . ILE A 1 94 ? -18.424 8.422 12.792 1.00 77.31 94 ILE A N 1
ATOM 702 C CA . ILE A 1 94 ? -17.147 7.777 12.448 1.00 77.31 94 ILE A CA 1
ATOM 703 C C . ILE A 1 94 ? -17.309 6.843 11.250 1.00 77.31 94 ILE A C 1
ATOM 705 O O . ILE A 1 94 ? -16.507 6.868 10.317 1.00 77.31 94 ILE A O 1
ATOM 709 N N . THR A 1 95 ? -18.372 6.041 11.263 1.00 81.69 95 THR A N 1
ATOM 710 C CA . THR A 1 95 ? -18.693 5.133 10.162 1.00 81.69 95 THR A CA 1
ATOM 711 C C . THR A 1 95 ? -18.982 5.918 8.882 1.00 81.69 95 THR A C 1
ATOM 713 O O . THR A 1 95 ? -18.483 5.564 7.819 1.00 81.69 95 THR A O 1
ATOM 716 N N . ALA A 1 96 ? -19.713 7.031 8.976 1.00 85.31 96 ALA A N 1
ATOM 717 C CA . ALA A 1 96 ? -19.969 7.913 7.843 1.00 85.31 96 ALA A CA 1
ATOM 718 C C . ALA A 1 96 ? -18.669 8.512 7.284 1.00 85.31 96 ALA A C 1
ATOM 720 O O . ALA A 1 96 ? -18.451 8.451 6.078 1.00 85.31 96 ALA A O 1
ATOM 721 N N . ILE A 1 97 ? -17.769 9.010 8.142 1.00 85.50 97 ILE A N 1
ATOM 722 C CA . ILE A 1 97 ? -16.451 9.513 7.724 1.00 85.50 97 ILE A CA 1
ATOM 723 C C . ILE A 1 97 ? -15.678 8.420 6.976 1.00 85.50 97 ILE A C 1
ATOM 725 O O . ILE A 1 97 ? -15.199 8.664 5.872 1.00 85.50 97 ILE A O 1
ATOM 729 N N . ALA A 1 98 ? -15.607 7.202 7.524 1.00 83.88 98 ALA A N 1
ATOM 730 C CA . ALA A 1 98 ? -14.910 6.081 6.891 1.00 83.88 98 ALA A CA 1
ATOM 731 C C . ALA A 1 98 ? -15.460 5.737 5.491 1.00 83.88 98 ALA A C 1
ATOM 733 O O . ALA A 1 98 ? -14.687 5.393 4.598 1.00 83.88 98 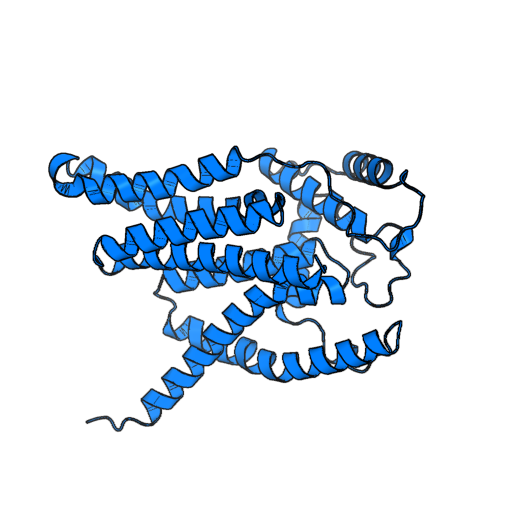ALA A O 1
ATOM 734 N N . LEU A 1 99 ? -16.776 5.860 5.287 1.00 86.94 99 LEU A N 1
ATOM 735 C CA . LEU A 1 99 ? -17.447 5.576 4.013 1.00 86.94 99 LEU A CA 1
ATOM 736 C C . LEU A 1 99 ? -17.369 6.730 3.004 1.00 86.94 99 LEU A C 1
ATOM 738 O O . LEU A 1 99 ? -17.356 6.489 1.800 1.00 86.94 99 LEU A O 1
ATOM 742 N N . ILE A 1 100 ? -17.297 7.978 3.471 1.00 89.69 100 ILE A N 1
ATOM 743 C CA . ILE A 1 100 ? -17.208 9.164 2.608 1.00 89.69 100 ILE A CA 1
ATOM 744 C C . ILE A 1 100 ? -15.830 9.263 1.940 1.00 89.69 100 ILE A C 1
ATOM 746 O O . ILE A 1 100 ? -15.726 9.695 0.794 1.00 89.69 100 ILE A O 1
ATOM 750 N N . ILE A 1 101 ? -14.766 8.830 2.616 1.00 89.00 101 ILE A N 1
ATOM 751 C CA . ILE A 1 101 ? -13.389 8.936 2.112 1.00 89.00 101 ILE A CA 1
ATOM 752 C C . ILE A 1 101 ? -13.184 8.283 0.735 1.00 89.00 101 ILE A C 1
ATOM 754 O O . ILE A 1 101 ? -12.707 8.981 -0.160 1.00 89.00 101 ILE A O 1
ATOM 758 N N . PRO A 1 102 ? -13.554 7.010 0.484 1.00 89.75 102 PRO A N 1
ATOM 759 C CA . PRO A 1 102 ? -13.417 6.434 -0.854 1.00 89.75 102 PRO A CA 1
ATOM 760 C C . PRO A 1 102 ? -14.258 7.166 -1.908 1.00 89.75 102 PRO A C 1
ATOM 762 O O . PRO A 1 102 ? -13.838 7.233 -3.059 1.00 89.75 102 PRO A O 1
ATOM 765 N N . ILE A 1 103 ? -15.401 7.759 -1.538 1.00 89.44 103 ILE A N 1
ATOM 766 C CA . ILE A 1 103 ? -16.234 8.554 -2.457 1.00 89.44 103 ILE A CA 1
ATOM 767 C C . ILE A 1 103 ? -15.491 9.829 -2.869 1.00 89.44 103 ILE A C 1
ATOM 769 O O . ILE A 1 103 ? -15.389 10.119 -4.061 1.00 89.44 103 ILE A O 1
ATOM 773 N N . ILE A 1 104 ? -14.913 10.550 -1.902 1.00 89.50 104 ILE A N 1
ATOM 774 C CA . ILE A 1 104 ? -14.094 11.744 -2.164 1.00 89.50 104 ILE A CA 1
ATOM 775 C C . ILE A 1 104 ? -12.904 11.383 -3.059 1.00 89.50 104 ILE A C 1
ATOM 777 O O . ILE A 1 104 ? -12.660 12.052 -4.061 1.00 89.50 104 ILE A O 1
ATOM 781 N N . LEU A 1 105 ? -12.191 10.297 -2.744 1.00 89.38 105 LEU A N 1
ATOM 782 C CA . LEU A 1 105 ? -11.052 9.833 -3.541 1.00 89.38 105 LEU A CA 1
ATOM 783 C C . LEU A 1 105 ? -11.458 9.414 -4.959 1.00 89.38 105 LEU A C 1
ATOM 785 O O . LEU A 1 105 ? -10.726 9.673 -5.912 1.00 89.38 105 LEU A O 1
ATOM 789 N N . ALA A 1 106 ? -12.624 8.785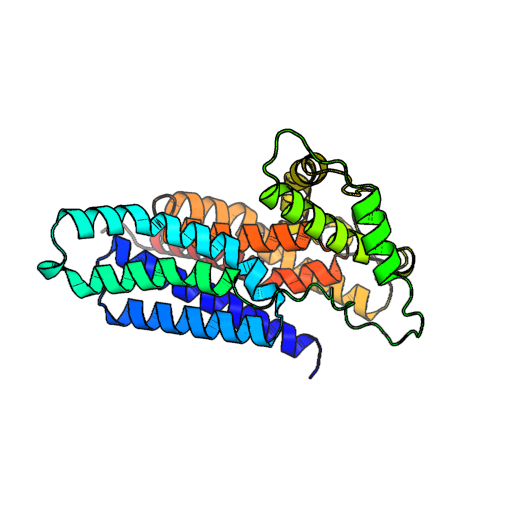 -5.122 1.00 87.75 106 ALA A N 1
ATOM 790 C CA . ALA A 1 106 ? -13.127 8.361 -6.425 1.00 87.75 106 ALA A CA 1
ATOM 791 C C . ALA A 1 106 ? -13.533 9.543 -7.319 1.00 87.75 106 ALA A C 1
ATOM 793 O O . ALA A 1 106 ? -13.384 9.434 -8.545 1.00 87.75 106 ALA A O 1
ATOM 794 N N . ALA A 1 107 ? -14.031 10.624 -6.704 1.00 87.44 107 ALA A N 1
ATOM 795 C CA . ALA A 1 107 ? -14.438 11.874 -7.343 1.00 87.44 107 ALA A CA 1
ATOM 796 C C . ALA A 1 107 ? -13.273 12.849 -7.587 1.00 87.44 107 ALA A C 1
ATOM 798 O O . ALA A 1 107 ? -13.429 13.801 -8.353 1.00 87.44 107 ALA A O 1
ATOM 799 N N . ALA A 1 108 ? -12.115 12.626 -6.956 1.00 86.38 108 ALA A N 1
ATOM 800 C CA . ALA A 1 108 ? -10.940 13.469 -7.132 1.00 86.38 108 ALA A CA 1
ATOM 801 C C . ALA A 1 108 ? -10.514 13.540 -8.615 1.00 86.38 108 ALA A C 1
ATOM 803 O O . ALA A 1 108 ? -10.634 12.537 -9.336 1.00 86.38 108 ALA A O 1
ATOM 804 N N . PRO A 1 109 ? -9.994 14.696 -9.081 1.00 80.06 109 PRO A N 1
ATOM 805 C CA . PRO A 1 109 ? -9.532 14.859 -10.452 1.00 80.06 109 PRO A CA 1
ATOM 806 C C . PRO A 1 109 ? -8.553 13.749 -10.828 1.00 80.06 109 PRO A C 1
ATOM 808 O O . PRO A 1 109 ? -7.513 13.557 -10.195 1.00 80.06 109 PRO A O 1
ATOM 811 N N . ARG A 1 110 ? -8.903 12.990 -11.865 1.00 71.94 110 ARG A N 1
ATOM 812 C CA . ARG A 1 110 ? -8.012 11.984 -12.434 1.00 71.94 110 ARG A CA 1
ATOM 813 C C . ARG A 1 110 ? -7.233 12.674 -13.529 1.00 71.94 110 ARG A C 1
ATOM 815 O O . ARG A 1 110 ? -7.754 12.827 -14.630 1.00 71.94 110 ARG A O 1
ATOM 822 N N . ASP A 1 111 ? -6.007 13.081 -13.231 1.00 59.47 111 ASP A N 1
ATOM 823 C CA . ASP A 1 111 ? -5.103 13.462 -14.304 1.00 59.47 111 ASP A CA 1
ATOM 824 C C . ASP A 1 111 ? -4.844 12.216 -15.157 1.00 59.47 111 ASP A C 1
ATOM 826 O O . ASP A 1 111 ? -4.217 11.249 -14.725 1.00 59.47 111 ASP A O 1
ATOM 830 N N . ILE A 1 112 ? -5.438 12.206 -16.352 1.00 51.41 112 ILE A N 1
ATOM 831 C CA . ILE A 1 112 ? -5.143 11.243 -17.422 1.00 51.41 112 ILE A CA 1
ATOM 832 C C . ILE A 1 112 ? -3.828 11.640 -18.108 1.00 51.41 112 ILE A C 1
ATOM 834 O O . ILE A 1 112 ? -3.271 10.880 -18.886 1.00 51.41 112 ILE A O 1
ATOM 838 N N . ARG A 1 113 ? -3.275 12.812 -17.778 1.00 47.56 113 ARG A N 1
ATOM 839 C CA . ARG A 1 113 ? -1.930 13.185 -18.182 1.00 47.56 113 ARG A CA 1
ATOM 840 C C . ARG A 1 113 ? -0.959 12.378 -17.334 1.00 47.56 113 ARG A C 1
ATOM 842 O O . ARG A 1 113 ? -0.666 12.737 -16.198 1.00 47.56 113 ARG A O 1
ATOM 849 N N . ILE A 1 114 ? -0.481 11.266 -17.886 1.00 49.22 114 ILE A N 1
ATOM 850 C CA . ILE A 1 114 ? 0.762 10.644 -17.441 1.00 49.22 114 ILE A CA 1
ATOM 851 C C . ILE A 1 114 ? 1.814 11.746 -17.573 1.00 49.22 114 ILE A C 1
ATOM 853 O O . ILE A 1 114 ? 2.302 11.991 -18.674 1.00 49.22 114 ILE A O 1
ATOM 857 N N . GLU A 1 115 ? 2.088 12.487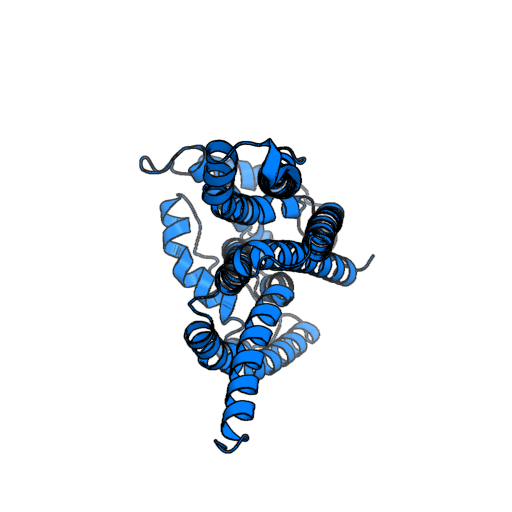 -16.493 1.00 40.50 115 GLU A N 1
ATOM 858 C CA . GLU A 1 115 ? 3.197 13.433 -16.497 1.00 40.50 115 GLU A CA 1
ATOM 859 C C . GLU A 1 115 ? 4.437 12.615 -16.863 1.00 40.50 115 GLU A C 1
ATOM 861 O O . GLU A 1 115 ? 4.781 11.673 -16.133 1.00 40.50 115 GLU A O 1
ATOM 866 N N . PRO A 1 116 ? 5.092 12.913 -18.000 1.00 41.44 116 PRO A N 1
ATOM 867 C CA . PRO A 1 116 ? 6.372 12.308 -18.292 1.00 41.44 116 PRO A CA 1
ATOM 868 C C . PRO A 1 116 ? 7.262 12.601 -17.088 1.00 41.44 116 PRO A C 1
ATOM 870 O O . PRO A 1 116 ? 7.354 13.748 -16.646 1.00 41.44 116 PRO A O 1
ATOM 873 N N . VAL A 1 117 ? 7.874 11.557 -16.523 1.00 45.00 117 VAL A N 1
ATOM 874 C CA . VAL A 1 117 ? 8.913 11.684 -15.489 1.00 45.00 117 VAL A CA 1
ATOM 875 C C . VAL A 1 117 ? 9.809 12.870 -15.861 1.00 45.00 117 VAL A C 1
ATOM 877 O O . VAL A 1 117 ? 10.207 12.903 -17.021 1.00 45.00 117 VAL A O 1
ATOM 880 N N . PRO A 1 118 ? 10.122 13.822 -14.953 1.00 37.16 118 PRO A N 1
ATOM 881 C CA . PRO A 1 118 ? 10.859 15.028 -15.312 1.00 37.16 118 PRO A CA 1
ATOM 882 C C . PRO A 1 118 ? 12.150 14.634 -16.023 1.00 37.16 118 PRO A C 1
ATOM 884 O O . PRO A 1 118 ? 13.062 14.063 -15.421 1.00 37.16 118 PRO A O 1
ATOM 887 N N . LEU A 1 119 ? 12.143 14.852 -17.332 1.00 42.09 119 LEU A N 1
ATOM 888 C CA . LEU A 1 119 ? 13.201 14.483 -18.246 1.00 42.09 119 LEU A CA 1
ATOM 889 C C . LEU A 1 119 ? 14.322 15.511 -18.115 1.00 42.09 119 LEU A C 1
ATOM 891 O O . LEU A 1 119 ? 14.070 16.702 -17.939 1.00 42.09 119 LEU A O 1
ATOM 895 N N . LEU A 1 120 ? 15.561 15.045 -18.273 1.00 37.94 120 LEU A N 1
ATOM 896 C CA . LEU A 1 120 ? 16.585 15.880 -18.887 1.00 37.94 120 LEU A CA 1
ATOM 897 C C . LEU A 1 120 ? 16.004 16.367 -20.219 1.00 37.94 120 LEU A C 1
ATOM 899 O O . LEU A 1 120 ? 15.638 15.557 -21.069 1.00 37.94 120 LEU A O 1
ATOM 903 N N . GLU A 1 121 ? 15.833 17.677 -20.312 1.00 34.50 121 GLU A N 1
ATOM 904 C CA . GLU A 1 121 ? 15.236 18.437 -21.404 1.00 34.50 121 GLU A CA 1
ATOM 905 C C . GLU A 1 121 ? 15.691 17.895 -22.772 1.00 34.50 121 GLU A C 1
ATOM 907 O O . GLU A 1 121 ? 16.834 18.078 -23.183 1.00 34.50 121 GLU A O 1
ATOM 912 N N . ASN A 1 122 ? 14.815 17.160 -23.464 1.00 38.94 122 ASN A N 1
ATOM 913 C CA . ASN A 1 122 ? 15.056 16.725 -24.837 1.00 38.94 122 ASN A CA 1
ATOM 914 C C . ASN A 1 122 ? 13.773 16.969 -25.661 1.00 38.94 122 ASN A C 1
ATOM 916 O O . ASN A 1 122 ? 12.727 16.396 -25.336 1.00 38.94 122 ASN A O 1
ATOM 920 N N . PRO A 1 123 ? 13.798 17.848 -26.682 1.00 37.62 123 PRO A N 1
ATOM 921 C CA . PRO A 1 123 ? 12.600 18.422 -27.297 1.00 37.62 123 PRO A CA 1
ATOM 922 C C . PRO A 1 123 ? 11.993 17.516 -28.382 1.00 37.62 123 PRO A C 1
ATOM 924 O O . PRO A 1 123 ? 11.918 17.887 -29.551 1.00 37.62 123 PRO A O 1
ATOM 927 N N . ARG A 1 124 ? 11.537 16.312 -28.016 1.00 42.53 124 ARG A N 1
ATOM 928 C CA . ARG A 1 124 ? 10.753 15.437 -28.914 1.00 42.53 124 ARG A CA 1
ATOM 929 C C . ARG A 1 124 ? 9.475 14.943 -28.238 1.00 42.53 124 ARG A C 1
ATOM 931 O O . ARG A 1 124 ? 9.298 13.771 -27.931 1.00 42.53 124 ARG A O 1
ATOM 938 N N . THR A 1 125 ? 8.563 15.874 -27.989 1.00 42.53 125 THR A N 1
ATOM 939 C CA . THR A 1 125 ? 7.206 15.627 -27.483 1.00 42.53 125 THR A CA 1
ATOM 940 C C . THR A 1 125 ? 6.262 15.159 -28.598 1.00 42.53 125 THR A C 1
ATOM 942 O O . THR A 1 125 ? 5.364 15.895 -29.000 1.00 42.53 125 THR A O 1
ATOM 945 N N . THR A 1 126 ? 6.443 13.923 -29.077 1.00 46.94 126 THR A N 1
ATOM 946 C CA . THR A 1 126 ? 5.470 13.243 -29.968 1.00 46.94 126 THR A CA 1
ATOM 947 C C . THR A 1 126 ? 5.163 11.791 -29.573 1.00 46.94 126 THR A C 1
ATOM 949 O O . THR A 1 126 ? 4.192 11.221 -30.064 1.00 46.94 126 THR A O 1
ATOM 952 N N . ASP A 1 127 ? 5.905 11.192 -28.635 1.00 52.00 127 ASP A N 1
ATOM 953 C CA . ASP A 1 127 ? 5.859 9.732 -28.429 1.00 52.00 127 ASP A CA 1
ATOM 954 C C . ASP A 1 127 ? 4.881 9.256 -27.337 1.00 52.00 127 ASP A C 1
ATOM 956 O O . ASP A 1 127 ? 4.456 8.096 -27.341 1.00 52.00 127 ASP A O 1
ATOM 960 N N . ALA A 1 128 ? 4.462 10.134 -26.418 1.00 50.03 128 ALA A N 1
ATOM 961 C CA . ALA A 1 128 ? 3.540 9.763 -25.337 1.00 50.03 128 ALA A CA 1
ATOM 962 C C . ALA A 1 128 ? 2.137 9.405 -25.867 1.00 50.03 128 ALA A C 1
ATOM 964 O O . ALA A 1 128 ? 1.596 8.357 -25.516 1.00 50.03 128 ALA A O 1
ATOM 965 N N . ALA A 1 129 ? 1.594 10.208 -26.792 1.00 48.81 129 ALA A N 1
ATOM 966 C CA . ALA A 1 129 ? 0.293 9.951 -27.417 1.00 48.81 129 ALA A CA 1
ATOM 967 C C . ALA A 1 129 ? 0.301 8.658 -28.258 1.00 48.81 129 ALA A C 1
ATOM 969 O O . ALA A 1 129 ? -0.631 7.858 -28.198 1.00 48.81 129 ALA A O 1
ATOM 970 N N . THR A 1 130 ? 1.391 8.395 -28.983 1.00 52.25 130 THR A N 1
ATOM 971 C CA . THR A 1 130 ? 1.566 7.170 -29.781 1.00 52.25 130 THR A CA 1
ATOM 972 C C . THR A 1 130 ? 1.641 5.916 -28.900 1.00 52.25 130 THR A C 1
ATOM 974 O O . THR A 1 130 ? 1.124 4.857 -29.271 1.00 52.25 130 THR A O 1
ATOM 977 N N . THR A 1 131 ? 2.227 6.028 -27.703 1.00 55.72 131 THR A N 1
ATOM 978 C CA . THR A 1 131 ? 2.339 4.924 -26.735 1.00 55.72 131 THR A CA 1
ATOM 979 C C . THR A 1 131 ? 0.981 4.546 -26.136 1.00 55.72 131 THR A C 1
ATOM 981 O O . THR A 1 131 ? 0.667 3.356 -26.063 1.00 55.72 131 THR A O 1
ATOM 984 N N . GLU A 1 132 ? 0.148 5.529 -25.774 1.00 55.31 132 GLU A N 1
ATOM 985 C CA . GLU A 1 132 ? -1.222 5.292 -25.288 1.00 55.31 132 GLU A CA 1
ATOM 986 C C . GLU A 1 132 ? -2.102 4.641 -26.362 1.00 55.31 132 GLU A C 1
ATOM 988 O O . GLU A 1 132 ? -2.769 3.638 -26.095 1.00 55.31 132 GLU A O 1
ATOM 993 N N . ILE A 1 133 ? -2.044 5.154 -27.596 1.00 55.19 133 ILE A N 1
ATOM 994 C CA . ILE A 1 133 ? -2.829 4.642 -28.727 1.00 55.19 133 ILE A CA 1
ATOM 995 C C . ILE A 1 133 ? -2.425 3.199 -29.062 1.00 55.19 133 ILE A C 1
ATOM 997 O O . ILE A 1 133 ? -3.287 2.354 -29.290 1.00 55.19 133 ILE A O 1
ATOM 1001 N N . THR A 1 134 ? -1.129 2.874 -29.039 1.00 58.22 134 THR A N 1
ATOM 1002 C CA . THR A 1 134 ? -0.642 1.520 -29.367 1.00 58.22 134 THR A CA 1
ATOM 1003 C C . THR A 1 134 ? -0.892 0.514 -28.238 1.00 58.22 134 THR A C 1
ATOM 1005 O O . THR A 1 134 ? -1.169 -0.657 -28.499 1.00 58.22 134 THR A O 1
ATOM 1008 N N . ALA A 1 135 ? -0.812 0.942 -26.974 1.00 59.41 135 ALA A N 1
ATOM 1009 C CA . ALA A 1 135 ? -1.171 0.108 -25.826 1.00 59.41 135 ALA A CA 1
ATOM 1010 C C . ALA A 1 135 ? -2.669 -0.195 -25.785 1.00 59.41 135 ALA A C 1
ATOM 1012 O O . ALA A 1 135 ? -3.036 -1.359 -25.664 1.00 59.41 135 ALA A O 1
ATOM 1013 N N . GLY A 1 136 ? -3.518 0.820 -25.969 1.00 62.03 136 GLY A N 1
ATOM 1014 C CA . GLY A 1 136 ? -4.964 0.630 -26.057 1.00 62.03 136 GLY A CA 1
ATOM 1015 C C . GLY A 1 136 ? -5.375 -0.237 -27.247 1.00 62.03 136 GLY A C 1
ATOM 1016 O O . GLY A 1 136 ? -6.253 -1.081 -27.112 1.00 62.03 136 GLY A O 1
ATOM 1017 N N . LYS A 1 137 ? -4.704 -0.086 -28.396 1.00 62.56 137 LYS A N 1
ATOM 1018 C CA . LYS A 1 137 ? -5.003 -0.854 -29.614 1.00 62.56 137 LYS A CA 1
ATOM 1019 C C . LYS A 1 137 ? -4.641 -2.339 -29.512 1.00 62.56 137 LYS A C 1
ATOM 1021 O O . LYS A 1 137 ? -5.318 -3.158 -30.122 1.00 62.56 137 LYS A O 1
ATOM 1026 N N . ASN A 1 138 ? -3.599 -2.684 -28.754 1.00 77.12 138 ASN A N 1
ATOM 1027 C CA . ASN A 1 138 ? -3.138 -4.069 -28.603 1.00 77.12 138 ASN A CA 1
ATOM 1028 C C . ASN A 1 138 ? -3.685 -4.756 -27.341 1.00 77.12 138 ASN A C 1
ATOM 1030 O O . ASN A 1 138 ? -3.316 -5.899 -27.074 1.00 77.12 138 ASN A O 1
ATOM 1034 N N . TRP A 1 139 ? -4.517 -4.071 -26.554 1.00 85.56 139 TRP A N 1
ATOM 1035 C CA . TRP A 1 139 ? -5.103 -4.639 -25.346 1.00 85.56 139 TRP A CA 1
ATOM 1036 C C . TRP A 1 139 ? -6.188 -5.659 -25.689 1.00 85.56 139 TRP A C 1
ATOM 1038 O O . TRP A 1 139 ? -7.155 -5.355 -26.389 1.00 85.56 139 TRP A O 1
ATOM 1048 N N . GLN A 1 140 ? -6.045 -6.868 -25.163 1.00 86.00 140 GLN A N 1
ATOM 1049 C CA . GLN A 1 140 ? -7.005 -7.950 -25.301 1.00 86.00 140 GLN A CA 1
ATOM 1050 C C . GLN A 1 140 ? -7.896 -7.978 -24.060 1.00 86.00 140 GLN A C 1
ATOM 1052 O O . GLN A 1 140 ? -7.446 -8.312 -22.963 1.00 86.00 140 GLN A O 1
ATOM 1057 N N . THR A 1 141 ? -9.173 -7.631 -24.226 1.00 81.38 141 THR A N 1
ATOM 1058 C CA . THR A 1 141 ? -10.139 -7.654 -23.121 1.00 81.38 141 THR A CA 1
ATOM 1059 C C . THR A 1 141 ? -10.325 -9.082 -22.612 1.00 81.38 141 THR A C 1
ATOM 1061 O O . THR A 1 141 ? -10.715 -9.972 -23.373 1.00 81.38 141 THR A O 1
ATOM 1064 N N . THR A 1 142 ? -10.090 -9.310 -21.320 1.00 81.00 142 THR A N 1
ATOM 1065 C CA . THR A 1 142 ? -10.300 -10.622 -20.697 1.00 81.00 142 THR A CA 1
ATOM 1066 C C . THR A 1 142 ? -11.779 -10.804 -20.350 1.00 81.00 142 THR A C 1
ATOM 1068 O O . THR A 1 142 ? -12.293 -10.136 -19.456 1.00 81.00 142 THR A O 1
ATOM 1071 N N . ALA A 1 143 ? -12.462 -11.745 -21.013 1.00 77.38 143 ALA A N 1
ATOM 1072 C CA . ALA A 1 143 ? -13.904 -11.980 -20.842 1.00 77.38 143 ALA A CA 1
ATOM 1073 C C . ALA A 1 143 ? -14.332 -12.274 -19.388 1.00 77.38 143 ALA A C 1
ATOM 1075 O O . ALA A 1 143 ? -15.449 -11.955 -18.992 1.00 77.38 143 ALA A O 1
ATOM 1076 N N . SER A 1 144 ? -13.439 -12.851 -18.581 1.00 81.00 144 SER A N 1
ATOM 1077 C CA . SER A 1 144 ? -13.714 -13.234 -17.191 1.00 81.00 144 SER A CA 1
ATOM 1078 C C . SER A 1 144 ? -13.631 -12.078 -16.182 1.00 81.00 144 SER A C 1
ATOM 1080 O O . SER A 1 144 ? -13.874 -12.303 -14.997 1.00 81.00 144 SER A O 1
ATOM 1082 N N . ILE A 1 145 ? -13.251 -10.861 -16.599 1.00 85.62 145 ILE A N 1
ATOM 1083 C CA . ILE A 1 145 ? -12.961 -9.740 -15.690 1.00 85.62 145 ILE A CA 1
ATOM 1084 C C . ILE A 1 145 ? -13.951 -8.583 -15.916 1.00 85.62 145 ILE A C 1
ATOM 1086 O O . ILE A 1 145 ? -14.177 -8.179 -17.056 1.00 85.62 145 ILE A O 1
ATOM 1090 N N . PRO A 1 146 ? -14.530 -7.993 -14.847 1.00 88.12 146 PRO A N 1
ATOM 1091 C CA . PRO A 1 146 ? -15.423 -6.844 -14.977 1.00 88.12 146 PRO A CA 1
ATOM 1092 C C . PRO A 1 146 ? -14.752 -5.644 -15.656 1.00 88.12 146 PRO A C 1
ATOM 1094 O O . PRO A 1 146 ? -13.610 -5.298 -15.347 1.00 88.12 146 PRO A O 1
ATOM 1097 N N . SER A 1 147 ? -15.497 -4.929 -16.501 1.00 84.19 147 SER A N 1
ATOM 1098 C CA . SER A 1 147 ? -14.960 -3.809 -17.290 1.00 84.19 147 SER A CA 1
ATOM 1099 C C . SER A 1 147 ? -14.274 -2.687 -16.482 1.00 84.19 147 SER A C 1
ATOM 1101 O O . SER A 1 147 ? -13.286 -2.143 -16.979 1.00 84.19 147 SER A O 1
ATOM 1103 N N . PRO A 1 148 ? -14.681 -2.327 -15.241 1.00 81.38 148 PRO A N 1
ATOM 1104 C CA . PRO A 1 148 ? -13.946 -1.329 -14.457 1.00 81.38 148 PRO A CA 1
ATOM 1105 C C . PRO A 1 148 ? -12.564 -1.823 -14.002 1.00 81.38 148 PRO A C 1
ATOM 1107 O O . PRO A 1 148 ? -11.616 -1.039 -13.911 1.00 81.38 148 PRO A O 1
ATOM 1110 N N . VAL A 1 149 ? -12.449 -3.125 -13.731 1.00 84.12 149 VAL A N 1
ATOM 1111 C CA . VAL A 1 149 ? -11.201 -3.774 -13.318 1.00 84.12 149 VAL A CA 1
ATOM 1112 C C . VAL A 1 149 ? -10.267 -3.904 -14.519 1.00 84.12 149 VAL A C 1
ATOM 1114 O O . VAL A 1 149 ? -9.114 -3.488 -14.433 1.00 84.12 149 VAL A O 1
ATOM 1117 N N . ASP A 1 150 ? -10.785 -4.350 -15.668 1.00 85.31 150 ASP A N 1
ATOM 1118 C CA . ASP A 1 150 ? -10.021 -4.440 -16.921 1.00 85.31 150 ASP A CA 1
ATOM 1119 C C . ASP A 1 150 ? -9.444 -3.075 -17.337 1.00 85.31 150 ASP A C 1
ATOM 1121 O O . ASP A 1 150 ? -8.256 -2.949 -17.622 1.00 85.31 150 ASP A O 1
ATOM 1125 N N . ARG A 1 151 ? -10.238 -1.999 -17.221 1.00 84.31 151 ARG A N 1
ATOM 1126 C CA . ARG A 1 151 ? -9.762 -0.621 -17.453 1.00 84.31 151 ARG A CA 1
ATOM 1127 C C . ARG A 1 151 ? -8.641 -0.201 -16.505 1.00 84.31 151 ARG A C 1
ATOM 1129 O O . ARG A 1 151 ? -7.796 0.609 -16.883 1.00 84.31 151 ARG A O 1
ATOM 1136 N N . THR A 1 152 ? -8.641 -0.695 -15.270 1.00 85.25 152 THR A N 1
ATOM 1137 C CA . THR A 1 152 ? -7.581 -0.394 -14.297 1.00 85.25 152 THR A CA 1
ATOM 1138 C C . THR A 1 152 ? -6.281 -1.094 -14.689 1.00 85.25 152 THR A C 1
ATOM 1140 O O . THR A 1 152 ? -5.220 -0.471 -14.662 1.00 85.25 152 THR A O 1
ATOM 1143 N N . PHE A 1 153 ? -6.364 -2.346 -15.142 1.00 88.81 153 PHE A N 1
ATOM 1144 C CA . PHE A 1 153 ? -5.214 -3.073 -15.675 1.00 88.81 153 PHE A CA 1
ATOM 1145 C C . PHE A 1 153 ? -4.678 -2.470 -16.972 1.00 88.81 153 PHE A C 1
ATOM 1147 O O . PHE A 1 153 ? -3.466 -2.308 -17.099 1.00 88.81 153 PHE A O 1
ATOM 1154 N N . LEU A 1 154 ? -5.554 -2.023 -17.873 1.00 85.62 154 LEU A N 1
ATOM 1155 C CA . LEU A 1 154 ? -5.150 -1.283 -19.066 1.00 85.62 154 LEU A CA 1
ATOM 1156 C C . LEU A 1 154 ? -4.360 -0.015 -18.701 1.00 85.62 154 LEU A C 1
ATOM 1158 O O . LEU A 1 154 ? -3.301 0.239 -19.266 1.00 85.62 154 LEU A O 1
ATOM 1162 N N . ARG A 1 155 ? -4.823 0.771 -17.720 1.00 84.19 155 ARG A N 1
ATOM 1163 C CA . ARG A 1 155 ? -4.097 1.972 -17.257 1.00 84.19 155 ARG A CA 1
ATOM 1164 C C . ARG A 1 155 ? -2.712 1.636 -16.717 1.00 84.19 155 ARG A C 1
ATOM 1166 O O . ARG A 1 155 ? -1.753 2.344 -17.009 1.00 84.19 155 ARG A O 1
ATOM 1173 N N . LEU A 1 156 ? -2.607 0.554 -15.953 1.00 86.44 156 LEU A N 1
ATOM 1174 C CA . LEU A 1 156 ? -1.333 0.062 -15.441 1.00 86.44 156 LEU A CA 1
ATOM 1175 C C . LEU A 1 156 ? -0.399 -0.378 -16.585 1.00 86.44 156 LEU A C 1
ATOM 1177 O O . LEU A 1 156 ? 0.784 -0.041 -16.570 1.00 86.44 156 LEU A O 1
ATOM 1181 N N . ALA A 1 157 ? -0.929 -1.067 -17.599 1.00 86.81 157 ALA A N 1
ATOM 1182 C CA . ALA A 1 157 ? -0.183 -1.473 -18.787 1.00 86.81 157 ALA A CA 1
ATOM 1183 C C . ALA A 1 157 ? 0.326 -0.273 -19.596 1.00 86.81 157 ALA A C 1
ATOM 1185 O O . ALA A 1 157 ? 1.502 -0.234 -19.961 1.00 86.81 157 ALA A O 1
ATOM 1186 N N . ILE A 1 158 ? -0.520 0.740 -19.807 1.00 83.62 158 ILE A N 1
ATOM 1187 C CA . ILE A 1 158 ? -0.136 2.002 -20.454 1.00 83.62 158 ILE A CA 1
ATOM 1188 C C . ILE A 1 158 ? 0.985 2.684 -19.655 1.00 83.62 158 ILE A C 1
ATOM 1190 O O . ILE A 1 158 ? 2.013 3.050 -20.227 1.00 83.62 158 ILE A O 1
ATOM 1194 N N . ALA A 1 159 ? 0.825 2.796 -18.332 1.00 83.56 159 ALA A N 1
ATOM 1195 C CA . ALA A 1 159 ? 1.816 3.419 -17.459 1.00 83.56 159 ALA A CA 1
ATOM 1196 C C . ALA A 1 159 ? 3.169 2.688 -17.502 1.00 83.56 159 ALA A C 1
ATOM 1198 O O . ALA A 1 159 ? 4.209 3.337 -17.604 1.00 83.56 159 ALA A O 1
ATOM 1199 N N . ARG A 1 160 ? 3.178 1.346 -17.488 1.00 84.44 160 ARG A N 1
ATOM 1200 C CA . ARG A 1 160 ? 4.410 0.555 -17.654 1.00 84.44 160 ARG A CA 1
ATOM 1201 C C . ARG A 1 160 ? 5.040 0.786 -19.025 1.00 84.44 160 ARG A C 1
ATOM 1203 O O . ARG A 1 160 ? 6.255 0.958 -19.118 1.00 84.44 160 ARG A O 1
ATOM 1210 N N . ARG A 1 161 ? 4.231 0.826 -20.089 1.00 81.62 161 ARG A N 1
ATOM 1211 C CA . ARG A 1 161 ? 4.733 0.953 -21.463 1.00 81.62 161 ARG A CA 1
ATOM 1212 C C . ARG A 1 161 ? 5.480 2.265 -21.696 1.00 81.62 161 ARG A C 1
ATOM 1214 O O . ARG A 1 161 ? 6.483 2.260 -22.410 1.00 81.62 161 ARG A O 1
ATOM 1221 N N . ALA A 1 162 ? 5.054 3.340 -21.031 1.00 77.94 162 ALA A N 1
ATOM 1222 C CA . ALA A 1 162 ? 5.751 4.625 -21.038 1.00 77.94 162 ALA A CA 1
ATOM 1223 C C . ALA A 1 162 ? 7.213 4.510 -20.556 1.00 77.94 162 ALA A C 1
ATOM 1225 O O . ALA A 1 162 ? 8.089 5.172 -21.104 1.00 77.94 162 ALA A O 1
ATOM 1226 N N . TYR A 1 163 ? 7.504 3.618 -19.600 1.00 73.25 163 TYR A N 1
ATOM 1227 C CA . TYR A 1 163 ? 8.873 3.345 -19.144 1.00 73.25 163 TYR A CA 1
ATOM 1228 C C . TYR A 1 163 ? 9.663 2.415 -20.074 1.00 73.25 163 TYR A C 1
ATOM 1230 O O . TYR A 1 163 ? 10.890 2.442 -20.052 1.00 73.25 163 TYR A O 1
ATOM 1238 N N . THR A 1 164 ? 8.996 1.575 -20.869 1.00 70.44 164 THR A N 1
ATOM 1239 C CA . THR A 1 164 ? 9.651 0.611 -21.778 1.00 70.44 164 THR A CA 1
ATOM 1240 C C . THR A 1 164 ? 9.855 1.138 -23.202 1.00 70.44 164 THR A C 1
ATOM 1242 O O . THR A 1 164 ? 10.376 0.412 -24.051 1.00 70.44 164 THR A O 1
ATOM 1245 N N . ALA A 1 165 ? 9.422 2.371 -23.488 1.00 68.94 165 ALA A N 1
ATOM 1246 C CA . ALA A 1 165 ? 9.609 3.001 -24.792 1.00 68.94 165 ALA A CA 1
ATOM 1247 C C . ALA A 1 165 ? 11.102 3.070 -25.167 1.00 68.94 165 ALA A C 1
ATOM 1249 O O . ALA A 1 165 ? 11.972 3.126 -24.295 1.00 68.94 165 ALA A O 1
ATOM 1250 N N . GLU A 1 166 ? 11.406 3.047 -26.468 1.00 60.12 166 GLU A N 1
ATOM 1251 C CA . GLU A 1 166 ? 12.779 2.887 -26.978 1.00 60.12 166 GLU A CA 1
ATOM 1252 C C . GLU A 1 166 ? 13.761 3.927 -26.437 1.00 60.12 166 GLU A C 1
ATOM 1254 O O . GLU A 1 166 ? 14.909 3.594 -26.149 1.00 60.12 166 GLU A O 1
ATOM 1259 N N . THR A 1 167 ? 13.272 5.137 -26.172 1.00 57.72 167 THR A N 1
ATOM 1260 C CA . THR A 1 167 ? 14.002 6.244 -25.547 1.00 57.72 167 THR A CA 1
ATOM 1261 C C . THR A 1 167 ? 14.622 5.884 -24.189 1.00 57.72 167 THR A C 1
ATOM 1263 O O . THR A 1 167 ? 15.625 6.475 -23.797 1.00 57.72 167 THR A O 1
ATOM 1266 N N . TYR A 1 168 ? 14.069 4.900 -23.474 1.00 60.94 168 TYR A N 1
ATOM 1267 C CA . TYR A 1 168 ? 14.483 4.513 -22.120 1.00 60.94 168 TYR A CA 1
ATOM 1268 C C . TYR A 1 168 ? 15.202 3.159 -22.048 1.00 60.94 168 TYR A C 1
ATOM 1270 O O . TYR A 1 168 ? 15.710 2.800 -20.983 1.00 60.94 168 TYR A O 1
ATOM 1278 N N . LYS A 1 169 ? 15.302 2.416 -23.163 1.00 59.91 169 LYS A N 1
ATOM 1279 C CA . LYS A 1 169 ? 16.002 1.115 -23.211 1.00 59.91 169 LYS A CA 1
ATOM 1280 C C . LYS A 1 169 ? 17.495 1.230 -22.869 1.00 59.91 169 LYS A C 1
ATOM 1282 O O . LYS A 1 169 ? 18.085 0.259 -22.410 1.00 59.91 169 LYS A O 1
ATOM 1287 N N . SER A 1 170 ? 18.095 2.408 -23.051 1.00 57.38 170 SER A N 1
ATOM 1288 C CA . SER A 1 170 ? 19.503 2.690 -22.733 1.00 57.38 170 SER A CA 1
ATOM 1289 C C . SER A 1 170 ? 19.767 3.012 -21.255 1.00 57.38 170 SER A C 1
ATOM 1291 O O . SER A 1 170 ? 20.924 3.158 -20.857 1.00 57.38 170 SER A O 1
ATOM 1293 N N . ALA A 1 171 ? 18.733 3.109 -20.408 1.00 62.91 171 ALA A N 1
ATOM 1294 C CA . ALA A 1 171 ? 18.926 3.298 -18.976 1.00 62.91 171 ALA A CA 1
ATOM 1295 C C . ALA A 1 171 ? 19.534 2.022 -18.362 1.00 62.91 171 ALA A C 1
ATOM 1297 O O . ALA A 1 171 ? 18.900 0.972 -18.323 1.00 62.91 171 ALA A O 1
ATOM 1298 N N . GLY A 1 172 ? 20.761 2.102 -17.843 1.00 63.47 172 GLY A N 1
ATOM 1299 C CA . GLY A 1 172 ? 21.548 0.934 -17.406 1.00 63.47 172 GLY A CA 1
ATOM 1300 C C . GLY A 1 172 ? 21.038 0.159 -16.177 1.00 63.47 172 GLY A C 1
ATOM 1301 O O . GLY A 1 172 ? 21.822 -0.555 -15.557 1.00 63.47 172 GLY A O 1
ATOM 1302 N N . SER A 1 173 ? 19.777 0.321 -15.759 1.00 74.00 173 SER A N 1
ATOM 1303 C CA . SER A 1 173 ? 19.179 -0.356 -14.593 1.00 74.00 173 SER A CA 1
ATOM 1304 C C . SER A 1 173 ? 17.724 -0.793 -14.811 1.00 74.00 173 SER A C 1
ATOM 1306 O O . SER A 1 173 ? 16.933 -0.785 -13.864 1.00 74.00 173 SER A O 1
ATOM 1308 N N . MET A 1 174 ? 17.352 -1.110 -16.050 1.00 83.56 174 MET A N 1
ATOM 1309 C CA . MET A 1 174 ? 16.025 -1.633 -16.388 1.00 83.56 174 MET A CA 1
ATOM 1310 C C . MET A 1 174 ? 15.965 -3.148 -16.165 1.00 83.56 174 MET A C 1
ATOM 1312 O O . MET A 1 174 ? 16.941 -3.852 -16.416 1.00 83.56 174 MET A O 1
ATOM 1316 N N . ILE A 1 175 ? 14.817 -3.644 -15.712 1.00 85.75 175 ILE A N 1
ATOM 1317 C CA . ILE A 1 175 ? 14.526 -5.074 -15.556 1.00 85.75 175 ILE A CA 1
ATOM 1318 C C . ILE A 1 175 ? 13.233 -5.441 -16.279 1.00 85.75 175 ILE A C 1
ATOM 1320 O O . ILE A 1 175 ? 12.331 -4.611 -16.397 1.00 85.75 175 ILE A O 1
ATOM 1324 N N . ASP A 1 176 ? 13.154 -6.693 -16.731 1.00 86.81 176 ASP A N 1
ATOM 1325 C CA . ASP A 1 176 ? 11.958 -7.307 -17.315 1.00 86.81 176 ASP A CA 1
ATOM 1326 C C . ASP A 1 176 ? 11.342 -6.441 -18.449 1.00 86.81 176 ASP A C 1
ATOM 1328 O O . ASP A 1 176 ? 10.133 -6.193 -18.494 1.00 86.81 176 ASP A O 1
ATOM 1332 N N . LEU A 1 177 ? 12.202 -5.917 -19.342 1.00 82.62 177 LEU A N 1
ATOM 1333 C CA . LEU A 1 177 ? 11.823 -5.088 -20.506 1.00 82.62 177 LEU A CA 1
ATOM 1334 C C . LEU A 1 177 ? 11.066 -5.876 -21.585 1.00 82.62 177 LEU A C 1
ATOM 1336 O O . LEU A 1 177 ? 10.320 -5.299 -22.374 1.00 82.62 177 LEU A O 1
ATOM 1340 N N . ASP A 1 178 ? 11.295 -7.181 -21.623 1.00 82.12 178 ASP A N 1
ATOM 1341 C CA . ASP A 1 178 ? 10.625 -8.171 -22.456 1.00 82.12 178 ASP A CA 1
ATOM 1342 C C . ASP A 1 178 ? 9.189 -8.456 -21.986 1.00 82.12 178 ASP A C 1
ATOM 1344 O O . ASP A 1 178 ? 8.357 -8.893 -22.777 1.00 82.12 178 ASP A O 1
ATOM 1348 N N . GLN A 1 179 ? 8.870 -8.141 -20.727 1.00 85.19 179 GLN A N 1
ATOM 1349 C CA . GLN A 1 179 ? 7.551 -8.369 -20.143 1.00 85.19 179 GLN A CA 1
ATOM 1350 C C . GLN A 1 179 ? 6.615 -7.183 -20.409 1.00 85.19 179 GLN A C 1
ATOM 1352 O O . GLN A 1 179 ? 6.601 -6.181 -19.678 1.00 85.19 179 GLN A O 1
ATOM 1357 N N . GLN A 1 180 ? 5.819 -7.312 -21.473 1.00 84.62 180 GLN A N 1
ATOM 1358 C CA . GLN A 1 180 ? 4.727 -6.398 -21.814 1.00 84.62 180 GLN A CA 1
ATOM 1359 C C . GLN A 1 180 ? 3.374 -6.976 -21.393 1.00 84.62 180 GLN A C 1
ATOM 1361 O O . GLN A 1 180 ? 3.161 -8.182 -21.428 1.00 84.62 180 GLN A O 1
ATOM 1366 N N . PHE A 1 181 ? 2.452 -6.096 -21.004 1.00 89.50 181 PHE A N 1
ATOM 1367 C CA . PHE A 1 181 ? 1.093 -6.480 -20.631 1.00 89.50 181 PHE A CA 1
ATOM 1368 C C . PHE A 1 181 ? 0.155 -6.238 -21.812 1.00 89.50 181 PHE A C 1
ATOM 1370 O O . PHE A 1 181 ? -0.046 -5.087 -22.210 1.00 89.50 181 PHE A O 1
ATOM 1377 N N . TYR A 1 182 ? -0.415 -7.311 -22.356 1.00 89.56 182 TYR A N 1
ATOM 1378 C CA . TYR A 1 182 ? -1.410 -7.249 -23.428 1.00 89.56 182 TYR A CA 1
ATOM 1379 C C . TYR A 1 182 ? -2.814 -7.568 -22.925 1.00 89.56 182 TYR A C 1
ATOM 1381 O O . TYR A 1 182 ? -3.785 -7.204 -23.576 1.00 89.56 182 TYR A O 1
ATOM 1389 N N . SER A 1 183 ? -2.934 -8.205 -21.764 1.00 89.69 183 SER A N 1
ATOM 1390 C CA . SER A 1 183 ? -4.208 -8.542 -21.142 1.00 89.69 183 SER A CA 1
ATOM 1391 C C . SER A 1 183 ? -4.149 -8.405 -19.622 1.00 89.69 183 SER A C 1
ATOM 1393 O O . SER A 1 183 ? -3.079 -8.329 -19.009 1.00 89.69 183 SER A O 1
ATOM 1395 N N . ALA A 1 184 ? -5.315 -8.428 -18.979 1.00 90.19 184 ALA A N 1
ATOM 1396 C CA . ALA A 1 184 ? -5.402 -8.473 -17.525 1.00 90.19 184 ALA A CA 1
ATOM 1397 C C . ALA A 1 184 ? -4.790 -9.759 -16.936 1.00 90.19 184 ALA A C 1
ATOM 1399 O O . ALA A 1 184 ? -4.281 -9.741 -15.814 1.00 90.19 184 ALA A O 1
ATOM 1400 N N . ALA A 1 185 ? -4.791 -10.861 -17.694 1.00 90.38 185 ALA A N 1
ATOM 1401 C CA . ALA A 1 185 ? -4.160 -12.109 -17.280 1.00 90.38 185 ALA A CA 1
ATOM 1402 C C . ALA A 1 185 ? -2.636 -11.958 -17.155 1.00 90.38 185 ALA A C 1
ATOM 1404 O O . ALA A 1 185 ? -2.073 -12.417 -16.164 1.00 90.38 185 ALA A O 1
ATOM 1405 N N . ASP A 1 186 ? -1.987 -11.245 -18.081 1.00 91.69 186 ASP A N 1
ATOM 1406 C CA . ASP A 1 186 ? -0.537 -10.994 -18.035 1.00 91.69 186 ASP A CA 1
ATOM 1407 C C . ASP A 1 186 ? -0.155 -10.175 -16.797 1.00 91.69 186 ASP A C 1
ATOM 1409 O O . ASP A 1 186 ? 0.831 -10.461 -16.115 1.00 91.69 186 ASP A O 1
ATOM 1413 N N . VAL A 1 187 ? -0.982 -9.177 -16.466 1.00 92.06 187 VAL A N 1
ATOM 1414 C CA . VAL A 1 187 ? -0.810 -8.353 -15.265 1.00 92.06 187 VAL A CA 1
ATOM 1415 C C . VAL A 1 187 ? -0.873 -9.223 -14.009 1.00 92.06 187 VAL A C 1
ATOM 1417 O O . VAL A 1 187 ? -0.005 -9.126 -13.142 1.00 92.06 187 VAL A O 1
ATOM 1420 N N . VAL A 1 188 ? -1.872 -10.101 -13.907 1.00 92.88 188 VAL A N 1
ATOM 1421 C CA . VAL A 1 188 ? -2.014 -11.010 -12.759 1.00 92.88 188 VAL A CA 1
ATOM 1422 C C . VAL A 1 188 ? -0.870 -12.026 -12.710 1.00 92.88 188 VAL A C 1
ATOM 1424 O O . VAL A 1 188 ? -0.317 -12.263 -11.637 1.00 92.88 188 VAL A O 1
ATOM 1427 N N . ALA A 1 189 ? -0.461 -12.578 -13.854 1.00 94.06 189 ALA A N 1
ATOM 1428 C CA . ALA A 1 189 ? 0.641 -13.532 -13.954 1.00 94.06 189 ALA A CA 1
ATOM 1429 C C . ALA A 1 189 ? 1.986 -12.929 -13.513 1.00 94.06 189 ALA A C 1
ATOM 1431 O O . ALA A 1 189 ? 2.831 -13.636 -12.964 1.00 94.06 189 ALA A O 1
ATOM 1432 N N . TYR A 1 190 ? 2.172 -11.618 -13.686 1.00 95.25 190 TYR A N 1
ATOM 1433 C CA . TYR A 1 190 ? 3.381 -10.910 -13.264 1.00 95.25 190 TYR A CA 1
ATOM 1434 C C . TYR A 1 190 ? 3.380 -10.514 -11.771 1.00 95.25 190 TYR A C 1
ATOM 1436 O O . TYR A 1 190 ? 4.433 -10.162 -11.234 1.00 95.25 190 TYR A O 1
ATOM 1444 N N . LEU A 1 191 ? 2.256 -10.621 -11.045 1.00 95.12 191 LEU A N 1
ATOM 1445 C CA . LEU A 1 191 ? 2.177 -10.249 -9.619 1.00 95.12 191 LEU A CA 1
ATOM 1446 C C . LEU A 1 191 ? 3.222 -10.937 -8.720 1.00 95.12 191 LEU A C 1
ATOM 1448 O O . LEU A 1 191 ? 3.845 -10.229 -7.924 1.00 95.12 191 LEU A O 1
ATOM 1452 N N . PRO A 1 192 ? 3.477 -12.260 -8.811 1.00 96.38 192 PRO A N 1
ATOM 1453 C CA . PRO A 1 192 ? 4.486 -12.912 -7.973 1.00 96.38 192 PRO A CA 1
ATOM 1454 C C . PRO A 1 192 ? 5.887 -12.340 -8.215 1.00 96.38 192 PRO A C 1
ATOM 1456 O O . PRO A 1 192 ? 6.648 -12.101 -7.274 1.00 96.38 192 PRO A O 1
ATOM 1459 N N . ARG A 1 193 ? 6.207 -12.051 -9.482 1.00 95.50 193 ARG A N 1
ATOM 1460 C CA . ARG A 1 193 ? 7.472 -11.438 -9.890 1.00 95.50 193 ARG A CA 1
ATOM 1461 C C . ARG A 1 193 ? 7.575 -9.993 -9.401 1.00 95.50 193 ARG A C 1
ATOM 1463 O O . ARG A 1 193 ? 8.607 -9.609 -8.855 1.00 95.50 193 ARG A O 1
ATOM 1470 N N . ALA A 1 194 ? 6.505 -9.210 -9.510 1.00 95.56 194 ALA A N 1
ATOM 1471 C CA . ALA A 1 194 ? 6.458 -7.849 -8.984 1.00 95.56 194 ALA A CA 1
ATOM 1472 C C . ALA A 1 194 ? 6.574 -7.799 -7.457 1.00 95.56 194 ALA A C 1
ATOM 1474 O O . ALA A 1 194 ? 7.231 -6.905 -6.933 1.00 95.56 194 ALA A O 1
ATOM 1475 N N . LEU A 1 195 ? 6.003 -8.769 -6.738 1.00 96.25 195 LEU A N 1
ATOM 1476 C CA . LEU A 1 195 ? 6.180 -8.909 -5.293 1.00 96.25 195 LEU A CA 1
ATOM 1477 C C . LEU A 1 195 ? 7.647 -9.196 -4.944 1.00 96.25 195 LEU A C 1
ATOM 1479 O O . LEU A 1 195 ? 8.212 -8.530 -4.075 1.00 96.25 195 LEU A O 1
ATOM 1483 N N . GLN A 1 196 ? 8.280 -10.134 -5.658 1.00 95.75 196 GLN A N 1
ATOM 1484 C CA . GLN A 1 196 ? 9.698 -10.458 -5.493 1.00 95.75 196 GLN A CA 1
ATOM 1485 C C . GLN A 1 196 ? 10.578 -9.224 -5.720 1.00 95.75 196 GLN A C 1
ATOM 1487 O O . GLN A 1 196 ? 11.378 -8.862 -4.858 1.00 95.75 196 GLN A O 1
ATOM 1492 N N . ILE A 1 197 ? 10.423 -8.558 -6.865 1.00 94.62 197 ILE A N 1
ATOM 1493 C CA . ILE A 1 197 ? 11.187 -7.354 -7.198 1.00 94.62 197 ILE A CA 1
ATOM 1494 C C . ILE A 1 197 ? 10.899 -6.268 -6.167 1.00 94.62 197 ILE A C 1
ATOM 1496 O O . ILE A 1 197 ? 11.832 -5.686 -5.622 1.00 94.62 197 ILE A O 1
ATOM 1500 N N . GLY A 1 198 ? 9.622 -6.012 -5.888 1.00 94.19 198 GLY A N 1
ATOM 1501 C CA . GLY A 1 198 ? 9.132 -4.956 -5.015 1.00 94.19 198 GLY A CA 1
ATOM 1502 C C . GLY A 1 198 ? 9.654 -5.058 -3.586 1.00 94.19 198 GLY A C 1
ATOM 1503 O O . GLY A 1 198 ? 9.999 -4.031 -3.010 1.00 94.19 198 GLY A O 1
ATOM 1504 N N . LEU A 1 199 ? 9.795 -6.259 -3.033 1.00 94.94 199 LEU A N 1
ATOM 1505 C CA . LEU A 1 199 ? 10.286 -6.439 -1.666 1.00 94.94 199 LEU A CA 1
ATOM 1506 C C . LEU A 1 199 ? 11.799 -6.662 -1.581 1.00 94.94 199 LEU A C 1
ATOM 1508 O O . LEU A 1 199 ? 12.408 -6.247 -0.599 1.00 94.94 199 LEU A O 1
ATOM 1512 N N . LEU A 1 200 ? 12.406 -7.321 -2.575 1.00 93.75 200 LEU A N 1
ATOM 1513 C CA . LEU A 1 200 ? 13.765 -7.861 -2.436 1.00 93.75 200 LEU A CA 1
ATOM 1514 C C . LEU A 1 200 ? 14.811 -7.213 -3.340 1.00 93.75 200 LEU A C 1
ATOM 1516 O O . LEU A 1 200 ? 16.003 -7.368 -3.071 1.00 93.75 200 LEU A O 1
ATOM 1520 N N . ALA A 1 201 ? 14.414 -6.494 -4.392 1.00 90.56 201 ALA A N 1
ATOM 1521 C CA . ALA A 1 201 ? 15.383 -5.721 -5.161 1.00 90.56 201 ALA A CA 1
ATOM 1522 C C . ALA A 1 201 ? 15.955 -4.576 -4.288 1.00 90.56 201 ALA A C 1
ATOM 1524 O O . ALA A 1 201 ? 15.287 -4.169 -3.340 1.00 90.56 201 ALA A O 1
ATOM 1525 N N . PRO A 1 202 ? 17.098 -3.962 -4.627 1.00 89.12 202 PRO A N 1
ATOM 1526 C CA . PRO A 1 202 ? 18.094 -4.489 -5.552 1.00 89.12 202 PRO A CA 1
ATOM 1527 C C . PRO A 1 202 ? 18.642 -5.829 -5.053 1.00 89.12 202 PRO A C 1
ATOM 1529 O O . PRO A 1 202 ? 18.930 -5.991 -3.869 1.00 89.12 202 PRO A O 1
ATOM 1532 N N . PHE A 1 203 ? 18.772 -6.789 -5.964 1.00 89.50 203 PHE A N 1
ATOM 1533 C CA . PHE A 1 203 ? 19.270 -8.125 -5.640 1.00 89.50 203 PHE A CA 1
ATOM 1534 C C . PHE A 1 203 ? 20.788 -8.101 -5.396 1.00 89.50 203 PHE A C 1
ATOM 1536 O O . PHE A 1 203 ? 21.462 -7.234 -5.958 1.00 89.50 203 PHE A O 1
ATOM 1543 N N . PRO A 1 204 ? 21.362 -9.068 -4.652 1.00 85.88 204 PRO A N 1
ATOM 1544 C CA . PRO A 1 204 ? 22.802 -9.116 -4.378 1.00 85.88 204 PRO A CA 1
ATOM 1545 C C . PRO A 1 204 ? 23.680 -9.061 -5.629 1.00 85.88 204 PRO A C 1
ATOM 1547 O O . PRO A 1 204 ? 24.714 -8.397 -5.647 1.00 85.88 204 PRO A O 1
ATOM 1550 N N . SER A 1 205 ? 23.220 -9.688 -6.715 1.00 85.50 205 SER A N 1
ATOM 1551 C CA . SER A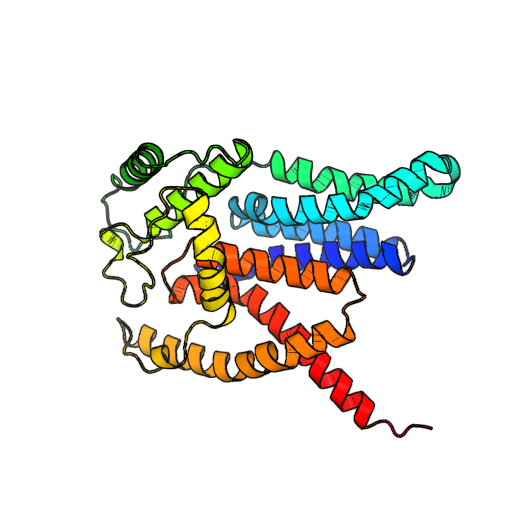 1 205 ? 23.887 -9.667 -8.019 1.00 85.50 205 SER A CA 1
ATOM 1552 C C . SER A 1 205 ? 23.997 -8.270 -8.640 1.00 85.50 205 SER A C 1
ATOM 1554 O O . SER A 1 205 ? 24.792 -8.071 -9.551 1.00 85.50 205 SER A O 1
ATOM 1556 N N . GLN A 1 206 ? 23.219 -7.296 -8.165 1.00 82.31 206 GLN A N 1
ATOM 1557 C CA . GLN A 1 206 ? 23.145 -5.942 -8.713 1.00 82.31 206 GLN A CA 1
ATOM 1558 C C . GLN A 1 206 ? 23.974 -4.932 -7.914 1.00 82.31 206 GLN A C 1
ATOM 1560 O O . GLN A 1 206 ? 24.277 -3.862 -8.440 1.00 82.31 206 GLN A O 1
ATOM 1565 N N . TRP A 1 207 ? 24.375 -5.252 -6.679 1.00 82.94 207 TRP A N 1
ATOM 1566 C CA . TRP A 1 207 ? 25.049 -4.304 -5.781 1.00 82.94 207 TRP A CA 1
ATOM 1567 C C . TRP A 1 207 ? 26.420 -3.862 -6.300 1.00 82.94 207 TRP A C 1
ATOM 1569 O O . TRP A 1 207 ? 26.764 -2.688 -6.202 1.00 82.94 207 TRP A O 1
ATOM 1579 N N . PHE A 1 208 ? 27.170 -4.786 -6.906 1.00 80.44 208 PHE A N 1
ATOM 1580 C CA . PHE A 1 208 ? 28.544 -4.557 -7.376 1.00 80.44 208 PHE A CA 1
ATOM 1581 C C . PHE A 1 208 ? 28.644 -4.277 -8.881 1.00 80.44 208 PHE A C 1
ATOM 1583 O O . PHE A 1 208 ? 29.733 -4.249 -9.448 1.00 80.44 208 PHE A O 1
ATOM 1590 N N . THR A 1 209 ? 27.509 -4.080 -9.552 1.00 76.56 209 THR A N 1
ATOM 1591 C CA . THR A 1 209 ? 27.489 -3.792 -10.990 1.00 76.56 209 THR A CA 1
ATOM 1592 C C . THR A 1 209 ? 27.818 -2.325 -11.251 1.00 76.56 209 THR A C 1
ATOM 1594 O O . THR A 1 209 ? 27.268 -1.437 -10.595 1.00 76.56 209 THR A O 1
ATOM 1597 N N . GLN A 1 210 ? 28.674 -2.054 -12.240 1.00 70.19 210 GLN A N 1
ATOM 1598 C CA . GLN A 1 210 ? 28.997 -0.681 -12.635 1.00 70.19 210 GLN A CA 1
ATOM 1599 C C . GLN A 1 210 ? 27.725 0.051 -13.093 1.00 70.19 210 GLN A C 1
ATOM 1601 O O . GLN A 1 210 ? 26.959 -0.441 -13.928 1.00 70.19 210 GLN A O 1
ATOM 1606 N N . GLY A 1 211 ? 27.461 1.210 -12.489 1.00 64.62 211 GLY A N 1
ATOM 1607 C CA . GLY A 1 211 ? 26.390 2.106 -12.898 1.00 64.62 211 GLY A CA 1
ATOM 1608 C C . GLY A 1 211 ? 26.744 2.840 -14.189 1.00 64.62 211 GLY A C 1
ATOM 1609 O O . GLY A 1 211 ? 27.912 2.989 -14.532 1.00 64.62 211 GLY A O 1
ATOM 1610 N N . ALA A 1 212 ? 25.727 3.363 -14.879 1.00 65.25 212 ALA A N 1
ATOM 1611 C CA . ALA A 1 212 ? 25.913 4.181 -16.085 1.00 65.25 212 ALA A CA 1
ATOM 1612 C C . ALA A 1 212 ? 26.695 5.491 -15.826 1.00 65.25 212 ALA A C 1
ATOM 1614 O O . ALA A 1 212 ? 27.138 6.148 -16.761 1.00 65.25 212 ALA A O 1
ATOM 1615 N N . SER A 1 213 ? 26.864 5.875 -14.558 1.00 68.56 213 SER A N 1
ATOM 1616 C CA . SER A 1 213 ? 27.707 6.980 -14.105 1.00 68.56 213 SER A CA 1
ATOM 1617 C C . SER A 1 213 ? 28.411 6.596 -12.800 1.00 68.56 213 SER A C 1
ATOM 1619 O O . SER A 1 213 ? 27.927 5.727 -12.069 1.00 68.56 213 SER A O 1
ATOM 1621 N N . GLN A 1 214 ? 29.515 7.275 -12.460 1.00 64.19 214 GLN A N 1
ATOM 1622 C CA . GLN A 1 214 ? 30.222 7.054 -11.187 1.00 64.19 214 GLN A CA 1
ATOM 1623 C C . GLN A 1 214 ? 29.288 7.212 -9.972 1.00 64.19 214 GLN A C 1
ATOM 1625 O O . GLN A 1 214 ? 29.306 6.379 -9.069 1.00 64.19 214 GLN A O 1
ATOM 1630 N N . GLY A 1 215 ? 28.396 8.212 -9.989 1.00 67.62 215 GLY A N 1
ATOM 1631 C CA . GLY A 1 215 ? 27.383 8.395 -8.941 1.00 67.62 215 GLY A CA 1
ATOM 1632 C C . GLY A 1 215 ? 26.351 7.261 -8.879 1.00 67.62 215 GLY A C 1
ATOM 1633 O O . GLY A 1 215 ? 25.915 6.881 -7.793 1.00 67.62 215 GLY A O 1
ATOM 1634 N N . GLY A 1 216 ? 25.996 6.668 -10.024 1.00 71.56 216 GLY A N 1
ATOM 1635 C CA . GLY A 1 216 ? 25.115 5.502 -10.089 1.00 71.56 216 GLY A CA 1
ATOM 1636 C C . GLY A 1 216 ? 25.732 4.250 -9.459 1.00 71.56 216 GLY A C 1
ATOM 1637 O O . GLY A 1 216 ? 25.026 3.497 -8.792 1.00 71.56 216 GLY A O 1
ATOM 1638 N N . THR A 1 217 ? 27.044 4.050 -9.612 1.00 75.75 217 THR A N 1
ATOM 1639 C CA . THR A 1 217 ? 27.773 2.943 -8.968 1.00 75.75 217 THR A CA 1
ATOM 1640 C C . THR A 1 217 ? 27.775 3.089 -7.447 1.00 75.75 217 THR A C 1
ATOM 1642 O O . THR A 1 217 ? 27.414 2.151 -6.739 1.00 75.75 217 THR A O 1
ATOM 1645 N N . THR A 1 218 ? 28.094 4.279 -6.928 1.00 78.69 218 THR A N 1
ATOM 1646 C CA . THR A 1 218 ? 28.076 4.538 -5.477 1.00 78.69 218 THR A CA 1
ATOM 1647 C C . THR A 1 218 ? 26.677 4.353 -4.890 1.00 78.69 218 THR A C 1
ATOM 1649 O O . THR A 1 218 ? 26.522 3.746 -3.834 1.00 78.69 218 THR A O 1
ATOM 1652 N N . MET A 1 219 ? 25.637 4.801 -5.600 1.00 78.56 219 MET A N 1
ATOM 1653 C CA . MET A 1 219 ? 24.250 4.618 -5.167 1.00 78.56 219 MET A CA 1
ATOM 1654 C C . MET A 1 219 ? 23.847 3.137 -5.090 1.00 78.56 219 MET A C 1
ATOM 1656 O O . MET A 1 219 ? 23.135 2.757 -4.164 1.00 78.56 219 MET A O 1
ATOM 1660 N N . ARG A 1 220 ? 24.323 2.284 -6.011 1.00 82.44 220 ARG A N 1
ATOM 1661 C CA . ARG A 1 220 ? 24.073 0.829 -5.963 1.00 82.44 220 ARG A CA 1
ATOM 1662 C C . ARG A 1 220 ? 24.725 0.164 -4.755 1.00 82.44 220 ARG A C 1
ATOM 1664 O O . ARG A 1 220 ? 24.092 -0.688 -4.138 1.00 82.44 220 ARG A O 1
ATOM 1671 N N . LEU A 1 221 ? 25.939 0.581 -4.392 1.00 84.50 221 LEU A N 1
ATOM 1672 C CA . LEU A 1 221 ? 26.629 0.080 -3.200 1.00 84.50 221 LEU A CA 1
ATOM 1673 C C . LEU A 1 221 ? 25.899 0.477 -1.915 1.00 84.50 221 LEU A C 1
ATOM 1675 O O . LEU A 1 221 ? 25.669 -0.375 -1.060 1.00 84.50 221 LEU A O 1
ATOM 1679 N N . VAL A 1 222 ? 25.482 1.743 -1.802 1.00 87.06 222 VAL A N 1
ATOM 1680 C CA . VAL A 1 222 ? 24.692 2.223 -0.655 1.00 87.06 222 VAL A CA 1
ATOM 1681 C C . VAL A 1 222 ? 23.367 1.468 -0.559 1.00 87.06 222 VAL A C 1
ATOM 1683 O O . VAL A 1 222 ? 23.023 0.974 0.511 1.00 87.06 222 VAL A O 1
ATOM 1686 N N . ALA A 1 223 ? 22.662 1.304 -1.681 1.00 85.81 223 ALA A N 1
ATOM 1687 C CA . ALA A 1 223 ? 21.424 0.535 -1.716 1.00 85.81 223 ALA A CA 1
ATOM 1688 C C . ALA A 1 223 ? 21.656 -0.938 -1.332 1.00 85.81 223 ALA A C 1
ATOM 1690 O O . ALA A 1 223 ? 20.846 -1.515 -0.616 1.00 85.81 223 ALA A O 1
ATOM 1691 N N . GLY A 1 224 ? 22.772 -1.544 -1.748 1.00 88.31 224 GLY A N 1
ATOM 1692 C CA . GLY A 1 224 ? 23.153 -2.894 -1.330 1.00 88.31 224 GLY A CA 1
ATOM 1693 C C . GLY A 1 224 ? 23.415 -3.006 0.173 1.00 88.31 224 GLY A C 1
ATOM 1694 O O . GLY A 1 224 ? 22.903 -3.918 0.821 1.00 88.31 224 GLY A O 1
ATOM 1695 N N . ALA A 1 225 ? 24.140 -2.045 0.753 1.00 89.75 225 ALA A N 1
ATOM 1696 C CA . ALA A 1 225 ? 24.380 -1.979 2.194 1.00 89.75 225 ALA A CA 1
ATOM 1697 C C . ALA A 1 225 ? 23.077 -1.797 2.994 1.00 89.75 225 ALA A C 1
ATOM 1699 O O . ALA A 1 225 ? 22.892 -2.424 4.036 1.00 89.75 225 ALA A O 1
ATOM 1700 N N . GLU A 1 226 ? 22.141 -0.995 2.487 1.00 91.88 226 GLU A N 1
ATOM 1701 C CA . GLU A 1 226 ? 20.807 -0.870 3.074 1.00 91.88 226 GLU A CA 1
ATOM 1702 C C . GLU A 1 226 ? 20.042 -2.200 3.017 1.00 91.88 226 GLU A C 1
ATOM 1704 O O . GLU A 1 226 ? 19.473 -2.631 4.022 1.00 91.88 226 GLU A O 1
ATOM 1709 N N . MET A 1 227 ? 20.083 -2.905 1.881 1.00 93.19 227 MET A N 1
ATOM 1710 C CA . MET A 1 227 ? 19.417 -4.202 1.743 1.00 93.19 227 MET A CA 1
ATOM 1711 C C . MET A 1 227 ? 19.994 -5.273 2.674 1.00 93.19 227 MET A C 1
ATOM 1713 O O . MET A 1 227 ? 19.231 -6.114 3.146 1.00 93.19 227 MET A O 1
ATOM 1717 N N . LEU A 1 228 ? 21.287 -5.219 3.020 1.00 93.50 228 LEU A N 1
ATOM 1718 C CA . LEU A 1 228 ? 21.870 -6.101 4.042 1.00 93.50 228 LEU A CA 1
ATOM 1719 C C . LEU A 1 228 ? 21.202 -5.933 5.414 1.00 93.50 228 LEU A C 1
ATOM 1721 O O . LEU A 1 228 ? 21.061 -6.915 6.141 1.00 93.50 228 LEU A O 1
ATOM 1725 N N . MET A 1 229 ? 20.758 -4.720 5.758 1.00 92.75 229 MET A N 1
ATOM 1726 C CA . MET A 1 229 ? 19.985 -4.472 6.979 1.00 92.75 229 MET A CA 1
ATOM 1727 C C . MET A 1 229 ? 18.509 -4.839 6.806 1.00 92.75 229 MET A C 1
ATOM 1729 O O . MET A 1 229 ? 17.903 -5.397 7.717 1.00 92.75 229 MET A O 1
ATOM 1733 N N . ILE A 1 230 ? 17.915 -4.556 5.645 1.00 94.75 230 ILE A N 1
ATOM 1734 C CA . ILE A 1 230 ? 16.489 -4.811 5.393 1.00 94.75 230 ILE A CA 1
ATOM 1735 C C . ILE A 1 230 ? 16.183 -6.309 5.292 1.00 94.75 230 ILE A C 1
ATOM 1737 O O . ILE A 1 230 ? 15.160 -6.753 5.810 1.00 94.75 230 ILE A O 1
ATOM 1741 N N . TYR A 1 231 ? 17.038 -7.108 4.650 1.00 94.56 231 TYR A N 1
ATOM 1742 C CA . TYR A 1 231 ? 16.807 -8.542 4.457 1.00 94.56 231 TYR A CA 1
ATOM 1743 C C . TYR A 1 231 ? 16.507 -9.310 5.747 1.00 94.56 231 TYR A C 1
ATOM 1745 O O . TYR A 1 231 ? 15.473 -9.975 5.774 1.00 94.56 231 TYR A O 1
ATOM 1753 N N . PRO A 1 232 ? 17.296 -9.226 6.834 1.00 94.94 232 PRO A N 1
ATOM 1754 C CA . PRO A 1 232 ? 16.936 -9.907 8.076 1.00 94.94 232 PRO A CA 1
ATOM 1755 C C . PRO A 1 232 ? 15.628 -9.366 8.676 1.00 94.94 232 PRO A C 1
ATOM 1757 O O . PRO A 1 232 ? 14.826 -10.143 9.196 1.00 94.94 232 PRO A O 1
ATOM 1760 N N . LEU A 1 233 ? 15.351 -8.063 8.560 1.00 96.25 233 LEU A N 1
ATOM 1761 C CA . LEU A 1 233 ? 14.108 -7.472 9.068 1.00 96.25 233 LEU A CA 1
ATOM 1762 C C . LEU A 1 233 ? 12.872 -7.959 8.303 1.00 96.25 233 LEU A C 1
ATOM 1764 O O . LEU A 1 233 ? 11.838 -8.207 8.918 1.00 96.25 233 LEU A O 1
ATOM 1768 N N . LEU A 1 234 ? 12.973 -8.143 6.986 1.00 94.88 234 LEU A N 1
ATOM 1769 C CA . LEU A 1 234 ? 11.876 -8.658 6.167 1.00 94.88 234 LEU A CA 1
ATOM 1770 C C . LEU A 1 234 ? 11.761 -10.182 6.222 1.00 94.88 234 LEU A C 1
ATOM 1772 O O . LEU A 1 234 ? 10.656 -10.691 6.338 1.00 94.88 234 LEU A O 1
ATOM 1776 N N . LEU A 1 235 ? 12.868 -10.921 6.139 1.00 94.25 235 LEU A N 1
ATOM 1777 C CA . LEU A 1 235 ? 12.844 -12.385 6.034 1.00 94.25 235 LEU A CA 1
ATOM 1778 C C . LEU A 1 235 ? 12.672 -13.083 7.386 1.00 94.25 235 LEU A C 1
ATOM 1780 O O . LEU A 1 235 ? 12.109 -14.170 7.430 1.00 94.25 235 LEU A O 1
ATOM 1784 N N . LEU A 1 236 ? 13.130 -12.475 8.484 1.00 94.88 236 LEU A N 1
ATOM 1785 C CA . LEU A 1 236 ? 12.968 -13.021 9.838 1.00 94.88 236 LEU A CA 1
ATOM 1786 C C . LEU A 1 236 ? 11.989 -12.181 10.658 1.00 94.88 236 LEU A C 1
ATOM 1788 O O . LEU A 1 236 ? 11.076 -12.719 11.286 1.00 94.88 236 LEU A O 1
ATOM 1792 N N . GLY A 1 237 ? 12.154 -10.857 10.633 1.00 95.38 237 GLY A N 1
ATOM 1793 C CA . GLY A 1 237 ? 11.335 -9.948 11.431 1.00 95.38 237 GLY A CA 1
ATOM 1794 C C . GLY A 1 237 ? 9.870 -9.918 11.003 1.00 95.38 237 GLY A C 1
ATOM 1795 O O . GLY A 1 237 ? 8.994 -9.959 11.864 1.00 95.38 237 GLY A O 1
ATOM 1796 N N . LEU A 1 238 ? 9.572 -9.887 9.701 1.00 94.62 238 LEU A N 1
ATOM 1797 C CA . LEU A 1 238 ? 8.189 -9.807 9.224 1.00 94.62 238 LEU A CA 1
ATOM 1798 C C . LEU A 1 238 ? 7.394 -11.101 9.489 1.00 94.62 238 LEU A C 1
ATOM 1800 O O . LEU A 1 238 ? 6.289 -10.981 10.013 1.00 94.62 238 LEU A O 1
ATOM 1804 N N . PRO A 1 239 ? 7.909 -12.327 9.249 1.00 96.31 239 PRO A N 1
ATOM 1805 C CA . PRO A 1 239 ? 7.227 -13.548 9.689 1.00 96.31 239 PRO A CA 1
ATOM 1806 C C . PRO A 1 239 ? 6.987 -13.594 11.200 1.00 96.31 239 PRO A C 1
ATOM 1808 O O . PRO A 1 239 ? 5.913 -14.004 11.638 1.00 96.31 239 PRO A O 1
ATOM 1811 N N . LEU A 1 240 ? 7.944 -13.114 12.002 1.00 95.31 240 LEU A N 1
ATOM 1812 C CA . LEU A 1 240 ? 7.783 -13.007 13.453 1.00 95.31 240 LEU A CA 1
ATOM 1813 C C . LEU A 1 240 ? 6.687 -11.997 13.833 1.00 95.31 240 LEU A C 1
ATOM 1815 O O . LEU A 1 240 ? 5.861 -12.278 14.703 1.00 95.31 240 LEU A O 1
ATOM 1819 N N . ALA A 1 241 ? 6.640 -10.848 13.153 1.00 95.81 241 ALA A N 1
ATOM 1820 C CA . ALA A 1 241 ? 5.590 -9.844 13.306 1.00 95.81 241 ALA A CA 1
ATOM 1821 C C . ALA A 1 241 ? 4.213 -10.418 12.947 1.00 95.81 241 ALA A C 1
ATOM 1823 O O . ALA A 1 241 ? 3.264 -10.247 13.711 1.00 95.81 241 ALA A O 1
ATOM 1824 N N . ILE A 1 242 ? 4.118 -11.156 11.834 1.00 96.06 242 ILE A N 1
ATOM 1825 C CA . ILE A 1 242 ? 2.898 -11.851 11.411 1.00 96.06 242 ILE A CA 1
ATOM 1826 C C . ILE A 1 242 ? 2.475 -12.844 12.490 1.00 96.06 242 ILE A C 1
ATOM 1828 O O . ILE A 1 242 ? 1.343 -12.779 12.953 1.00 96.06 242 ILE A O 1
ATOM 1832 N N . TRP A 1 243 ? 3.370 -13.719 12.953 1.00 95.75 243 TRP A N 1
ATOM 1833 C CA . TRP A 1 243 ? 3.047 -14.701 13.991 1.00 95.75 243 TRP A CA 1
ATOM 1834 C C . TRP A 1 243 ? 2.512 -14.037 15.267 1.00 95.75 243 TRP A C 1
ATOM 1836 O O . TRP A 1 243 ? 1.484 -14.452 15.809 1.00 95.75 243 TRP A O 1
ATOM 1846 N N . ARG A 1 244 ? 3.146 -12.947 15.706 1.00 93.12 244 ARG A N 1
ATOM 1847 C CA . ARG A 1 244 ? 2.785 -12.234 16.935 1.00 93.12 244 ARG A CA 1
ATOM 1848 C C . ARG A 1 244 ? 1.495 -11.421 16.817 1.00 93.12 244 ARG A C 1
ATOM 1850 O O . ARG A 1 244 ? 0.701 -11.380 17.755 1.00 93.12 244 ARG A O 1
ATOM 1857 N N . TRP A 1 245 ? 1.277 -10.768 15.680 1.00 95.12 245 TRP A N 1
ATOM 1858 C CA . TRP A 1 245 ? 0.180 -9.820 15.474 1.00 95.12 245 TRP A CA 1
ATOM 1859 C C . TRP A 1 245 ? -0.871 -10.299 14.467 1.00 95.12 245 TRP A C 1
ATOM 1861 O O . TRP A 1 245 ? -1.707 -9.501 14.055 1.00 95.12 245 TRP A O 1
ATOM 1871 N N . HIS A 1 246 ? -0.923 -11.597 14.136 1.00 93.44 246 HIS A N 1
ATOM 1872 C CA . HIS A 1 246 ? -1.892 -12.160 13.180 1.00 93.44 246 HIS A CA 1
ATOM 1873 C C . HIS A 1 246 ? -3.363 -11.876 13.529 1.00 93.44 246 HIS A C 1
ATOM 1875 O O . HIS A 1 246 ? -4.210 -11.896 12.641 1.00 93.44 246 HIS A O 1
ATOM 1881 N N . ARG A 1 247 ? -3.689 -11.606 14.802 1.00 91.88 247 ARG A N 1
ATOM 1882 C CA . ARG A 1 247 ? -5.053 -11.254 15.251 1.00 91.88 247 ARG A CA 1
ATOM 1883 C C . ARG A 1 247 ? -5.351 -9.753 15.217 1.00 91.88 247 ARG A C 1
ATOM 1885 O O . ARG A 1 247 ? -6.468 -9.343 15.522 1.00 91.88 247 ARG A O 1
ATOM 1892 N N . ASN A 1 248 ? -4.364 -8.918 14.904 1.00 92.06 248 ASN A N 1
ATOM 1893 C CA . ASN A 1 248 ? -4.523 -7.471 14.866 1.00 92.06 248 ASN A CA 1
ATOM 1894 C C . ASN A 1 248 ? -4.879 -7.034 13.444 1.00 92.06 248 ASN A C 1
ATOM 1896 O O . ASN A 1 248 ? -4.036 -7.049 12.551 1.00 92.06 248 ASN A O 1
ATOM 1900 N N . LEU A 1 249 ? -6.125 -6.598 13.245 1.00 91.50 249 LEU A N 1
ATOM 1901 C CA . LEU A 1 249 ? -6.581 -6.059 11.958 1.00 91.50 249 LEU A CA 1
ATOM 1902 C C . LEU A 1 249 ? -5.767 -4.834 11.521 1.00 91.50 249 LEU A C 1
ATOM 1904 O O . LEU A 1 249 ? -5.471 -4.692 10.342 1.00 91.50 249 LEU A O 1
ATOM 1908 N N . GLU A 1 250 ? -5.350 -3.993 12.473 1.00 93.06 250 GLU A N 1
ATOM 1909 C CA . GLU A 1 250 ? -4.476 -2.835 12.230 1.00 93.06 250 GLU A CA 1
ATOM 1910 C C . GLU A 1 250 ? -3.171 -3.237 11.529 1.00 93.06 250 GLU A C 1
ATOM 1912 O O . GLU A 1 250 ? -2.746 -2.574 10.586 1.00 93.06 250 GLU A O 1
ATOM 1917 N N . PHE A 1 251 ? -2.564 -4.347 11.965 1.00 94.69 251 PHE A N 1
ATOM 1918 C CA . PHE A 1 251 ? -1.325 -4.863 11.390 1.00 94.69 251 PHE A CA 1
ATOM 1919 C C . PHE A 1 251 ? -1.543 -5.324 9.948 1.00 94.69 251 PHE A C 1
ATOM 1921 O O . PHE A 1 251 ? -0.808 -4.904 9.059 1.00 94.69 251 PHE A O 1
ATOM 1928 N N . TRP A 1 252 ? -2.578 -6.132 9.701 1.00 95.00 252 TRP A N 1
ATOM 1929 C CA . TRP A 1 252 ? -2.892 -6.616 8.355 1.00 95.00 252 TRP A CA 1
ATOM 1930 C C . TRP A 1 252 ? -3.258 -5.493 7.396 1.00 95.00 252 TRP A C 1
ATOM 1932 O O . TRP A 1 252 ? -2.817 -5.507 6.249 1.00 95.00 252 TRP A O 1
ATOM 1942 N N . PHE A 1 253 ? -4.024 -4.508 7.862 1.00 94.81 253 PHE A N 1
ATOM 1943 C CA . PHE A 1 253 ? -4.368 -3.351 7.051 1.00 94.81 253 PHE A CA 1
ATOM 1944 C C . PHE A 1 253 ? -3.117 -2.539 6.698 1.00 94.81 253 PHE A C 1
ATOM 1946 O O . PHE A 1 253 ? -2.890 -2.249 5.524 1.00 94.81 253 PHE A O 1
ATOM 1953 N N . ALA A 1 254 ? -2.267 -2.233 7.684 1.00 95.50 254 ALA A N 1
ATOM 1954 C CA . ALA A 1 254 ? -1.048 -1.465 7.456 1.00 95.50 254 ALA A CA 1
ATOM 1955 C C . ALA A 1 254 ? -0.064 -2.196 6.529 1.00 95.50 254 ALA A C 1
ATOM 1957 O O . ALA A 1 254 ? 0.370 -1.641 5.519 1.00 95.50 254 ALA A O 1
ATOM 1958 N N . ALA A 1 255 ? 0.240 -3.461 6.836 1.00 96.44 255 ALA A N 1
ATOM 1959 C CA . ALA A 1 255 ? 1.137 -4.287 6.037 1.00 96.44 255 ALA A CA 1
ATOM 1960 C C . ALA A 1 255 ? 0.586 -4.507 4.621 1.00 96.44 255 ALA A C 1
ATOM 1962 O O . ALA A 1 255 ? 1.325 -4.367 3.648 1.00 96.44 255 ALA A O 1
ATOM 1963 N N . GLY A 1 256 ? -0.717 -4.775 4.494 1.00 96.19 256 GLY A N 1
ATOM 1964 C CA . GLY A 1 256 ? -1.401 -4.925 3.213 1.00 96.19 256 GLY A CA 1
ATOM 1965 C C . GLY A 1 256 ? -1.321 -3.664 2.354 1.00 96.19 256 GLY A C 1
ATOM 1966 O O . GLY A 1 256 ? -0.992 -3.762 1.175 1.00 96.19 256 GLY A O 1
ATOM 1967 N N . CYS A 1 257 ? -1.525 -2.479 2.940 1.00 96.12 257 CYS A N 1
ATOM 1968 C CA . CYS A 1 257 ? -1.365 -1.204 2.236 1.00 96.12 257 CYS A CA 1
ATOM 1969 C C . CYS A 1 257 ? 0.075 -0.995 1.749 1.00 96.12 257 CYS A C 1
ATOM 1971 O O . CYS A 1 257 ? 0.281 -0.635 0.591 1.00 96.12 257 CYS A O 1
ATOM 1973 N N . CYS A 1 258 ? 1.074 -1.249 2.602 1.00 96.81 258 CYS A N 1
ATOM 1974 C CA . CYS A 1 258 ? 2.481 -1.137 2.214 1.00 96.81 258 CYS A CA 1
ATOM 1975 C C . CYS A 1 258 ? 2.825 -2.092 1.066 1.00 96.81 258 CYS A C 1
ATOM 1977 O O . CYS A 1 258 ? 3.396 -1.659 0.068 1.00 96.81 258 CYS A O 1
ATOM 1979 N N . VAL A 1 259 ? 2.444 -3.369 1.176 1.00 96.88 259 VAL A N 1
ATOM 1980 C CA . VAL A 1 259 ? 2.690 -4.373 0.131 1.00 96.88 259 VAL A CA 1
ATOM 1981 C C . VAL A 1 259 ? 1.979 -3.993 -1.166 1.00 96.88 259 VAL A C 1
ATOM 1983 O O . VAL A 1 259 ? 2.602 -4.025 -2.222 1.00 96.88 259 VAL A O 1
ATOM 1986 N N . TYR A 1 260 ? 0.717 -3.566 -1.100 1.00 95.56 260 TYR A N 1
ATOM 1987 C CA . TYR A 1 260 ? -0.037 -3.112 -2.268 1.00 95.56 260 TYR A CA 1
ATOM 1988 C C . TYR A 1 260 ? 0.663 -1.957 -3.000 1.00 95.56 260 TYR A C 1
ATOM 1990 O O . TYR A 1 260 ? 0.819 -2.010 -4.222 1.00 95.56 260 TYR A O 1
ATOM 1998 N N . LEU A 1 261 ? 1.130 -0.938 -2.272 1.00 94.88 261 LEU A N 1
ATOM 1999 C CA . LEU A 1 261 ? 1.832 0.200 -2.872 1.00 94.88 261 LEU A CA 1
ATOM 2000 C C . LEU A 1 261 ? 3.165 -0.236 -3.487 1.00 94.88 261 LEU A C 1
ATOM 2002 O O . LEU A 1 261 ? 3.446 0.102 -4.634 1.00 94.88 261 LEU A O 1
ATOM 2006 N N . ILE A 1 262 ? 3.952 -1.042 -2.768 1.00 96.06 262 ILE A N 1
ATOM 2007 C CA . ILE A 1 262 ? 5.223 -1.594 -3.258 1.00 96.06 262 ILE A CA 1
ATOM 2008 C C . ILE A 1 262 ? 5.020 -2.385 -4.556 1.00 96.06 262 ILE A C 1
ATOM 2010 O O . ILE A 1 262 ? 5.744 -2.160 -5.528 1.00 96.06 262 ILE A O 1
ATOM 2014 N N . VAL A 1 263 ? 4.031 -3.284 -4.585 1.00 95.94 263 VAL A N 1
ATOM 2015 C CA . VAL A 1 263 ? 3.712 -4.093 -5.766 1.00 95.94 263 VAL A CA 1
ATOM 2016 C C . VAL A 1 263 ? 3.266 -3.191 -6.906 1.00 95.94 263 VAL A C 1
ATOM 2018 O O . VAL A 1 263 ? 3.810 -3.305 -7.996 1.00 95.94 263 VAL A O 1
ATOM 2021 N N . THR A 1 264 ? 2.361 -2.241 -6.666 1.00 92.88 264 THR A N 1
ATOM 2022 C CA . THR A 1 264 ? 1.889 -1.313 -7.706 1.00 92.88 264 THR A CA 1
ATOM 2023 C C . THR A 1 264 ? 3.050 -0.554 -8.357 1.00 92.88 264 THR A C 1
ATOM 2025 O O . THR A 1 264 ? 3.121 -0.476 -9.584 1.00 92.88 264 THR A O 1
ATOM 2028 N N . TYR A 1 265 ? 4.017 -0.071 -7.568 1.00 92.25 265 TYR A N 1
ATOM 2029 C CA . TYR A 1 265 ? 5.225 0.551 -8.118 1.00 92.25 265 TYR A CA 1
ATOM 2030 C C . TYR A 1 265 ? 6.096 -0.436 -8.904 1.00 92.25 265 TYR A C 1
ATOM 2032 O O . TYR A 1 265 ? 6.576 -0.087 -9.980 1.00 92.25 265 TYR A O 1
ATOM 2040 N N . ALA A 1 266 ? 6.279 -1.666 -8.420 1.00 93.75 266 ALA A N 1
ATOM 2041 C CA . ALA A 1 266 ? 7.065 -2.689 -9.117 1.00 93.75 266 ALA A CA 1
ATOM 2042 C C . ALA A 1 266 ? 6.414 -3.163 -10.431 1.00 93.75 266 ALA A C 1
ATOM 2044 O O . ALA A 1 266 ? 7.112 -3.537 -11.375 1.00 93.75 266 ALA A O 1
ATOM 2045 N N . MET A 1 267 ? 5.083 -3.115 -10.514 1.00 91.81 267 MET A N 1
ATOM 2046 C CA . MET A 1 267 ? 4.331 -3.416 -11.733 1.00 91.81 267 MET A CA 1
ATOM 2047 C C . MET A 1 267 ? 4.556 -2.347 -12.811 1.00 91.81 267 MET A C 1
ATOM 2049 O O . MET A 1 267 ? 4.714 -2.677 -13.987 1.00 91.81 267 MET A O 1
ATOM 2053 N N . VAL A 1 268 ? 4.590 -1.069 -12.423 1.00 89.56 268 VAL A N 1
ATOM 2054 C CA . VAL A 1 268 ? 4.674 0.062 -13.363 1.00 89.56 268 VAL A CA 1
ATOM 2055 C C . VAL A 1 268 ? 6.115 0.422 -13.722 1.00 89.56 268 VAL A C 1
ATOM 2057 O O . VAL A 1 268 ? 6.384 0.795 -14.859 1.00 89.56 268 VAL A O 1
ATOM 2060 N N . THR A 1 269 ? 7.052 0.330 -12.779 1.00 88.94 269 THR A N 1
ATOM 2061 C CA . THR A 1 269 ? 8.396 0.900 -12.926 1.00 88.94 269 THR A CA 1
ATOM 2062 C C . THR A 1 269 ? 9.463 -0.185 -13.106 1.00 88.94 269 THR A C 1
ATOM 2064 O O . THR A 1 269 ? 9.978 -0.706 -12.117 1.00 88.94 269 THR A O 1
ATOM 2067 N N . PRO A 1 270 ? 9.869 -0.494 -14.353 1.00 87.12 270 PRO A N 1
ATOM 2068 C CA . PRO A 1 270 ? 10.974 -1.416 -14.635 1.00 87.12 270 PRO A CA 1
ATOM 2069 C C . PRO A 1 270 ? 12.359 -0.835 -14.300 1.00 87.12 270 PRO A C 1
ATOM 2071 O O . PRO A 1 270 ? 13.338 -1.573 -14.265 1.00 87.12 270 PRO A O 1
ATOM 2074 N N . ASN A 1 271 ? 12.485 0.474 -14.053 1.00 87.38 271 ASN A N 1
ATOM 2075 C CA . ASN A 1 271 ? 13.752 1.077 -13.637 1.00 87.38 271 ASN A CA 1
ATOM 2076 C C . ASN A 1 271 ? 14.008 0.844 -12.141 1.00 87.38 271 ASN A C 1
ATOM 2078 O O . ASN A 1 271 ? 13.302 1.396 -11.296 1.00 87.38 271 ASN A O 1
ATOM 2082 N N . LEU A 1 272 ? 15.064 0.103 -11.802 1.00 84.88 272 LEU A N 1
ATOM 2083 C CA . LEU A 1 272 ? 15.393 -0.218 -10.410 1.00 84.88 272 LEU A CA 1
ATOM 2084 C C . LEU A 1 272 ? 15.712 0.999 -9.541 1.00 84.88 272 LEU A C 1
ATOM 2086 O O . LEU A 1 272 ? 15.318 1.024 -8.379 1.00 84.88 272 LEU A O 1
ATOM 2090 N N . GLY A 1 273 ? 16.408 2.006 -10.075 1.00 82.00 273 GLY A N 1
ATOM 2091 C CA . GLY A 1 273 ? 16.754 3.210 -9.316 1.00 82.00 273 GLY A CA 1
ATOM 2092 C C . GLY A 1 273 ? 15.513 4.030 -8.960 1.00 82.00 273 GLY A C 1
ATOM 2093 O O . GLY A 1 273 ? 15.344 4.458 -7.816 1.00 82.00 273 GLY A O 1
ATOM 2094 N N . THR A 1 274 ? 14.601 4.198 -9.920 1.00 84.19 274 THR A N 1
ATOM 2095 C CA . THR A 1 274 ? 13.311 4.857 -9.684 1.00 84.19 274 THR A CA 1
ATOM 2096 C C . THR A 1 274 ? 12.441 4.040 -8.732 1.00 84.19 274 THR A C 1
ATOM 2098 O O . THR A 1 274 ? 11.887 4.599 -7.786 1.00 84.19 274 THR A O 1
ATOM 2101 N N . LEU A 1 275 ? 12.352 2.722 -8.935 1.00 88.75 275 LEU A N 1
ATOM 2102 C CA . LEU A 1 275 ? 11.568 1.832 -8.083 1.00 88.75 275 LEU A CA 1
ATOM 2103 C C . LEU A 1 275 ? 12.060 1.860 -6.633 1.00 88.75 275 LEU A C 1
ATOM 2105 O O . LEU A 1 275 ? 11.251 2.006 -5.718 1.00 88.75 275 LEU A O 1
ATOM 2109 N N . TYR A 1 276 ? 13.377 1.768 -6.426 1.00 88.00 276 TYR A N 1
ATOM 2110 C CA . TYR A 1 276 ? 14.000 1.828 -5.106 1.00 88.00 276 TYR A CA 1
ATOM 2111 C C . TYR A 1 276 ? 13.602 3.106 -4.361 1.00 88.00 276 TYR A C 1
ATOM 2113 O O . TYR A 1 276 ? 13.131 3.018 -3.230 1.00 88.00 276 TYR A O 1
ATOM 2121 N N . ARG A 1 277 ? 13.660 4.270 -5.024 1.00 87.81 277 ARG A N 1
ATOM 2122 C CA . ARG A 1 277 ? 13.202 5.543 -4.447 1.00 87.81 277 ARG A CA 1
ATOM 2123 C C . ARG A 1 277 ? 11.712 5.538 -4.123 1.00 87.81 277 ARG A C 1
ATOM 2125 O O . ARG A 1 277 ? 11.342 5.888 -3.010 1.00 87.81 277 ARG A O 1
ATOM 2132 N N . MET A 1 278 ? 10.860 5.148 -5.076 1.00 88.88 278 MET A N 1
ATOM 2133 C CA . MET A 1 278 ? 9.399 5.263 -4.947 1.00 88.88 278 MET A CA 1
ATOM 2134 C C . MET A 1 278 ? 8.788 4.332 -3.899 1.00 88.88 278 MET A C 1
ATOM 2136 O O . MET A 1 278 ? 7.723 4.635 -3.369 1.00 88.88 278 MET A O 1
ATOM 2140 N N . ARG A 1 279 ? 9.444 3.218 -3.572 1.00 93.19 279 ARG A N 1
ATOM 2141 C CA . ARG A 1 279 ? 8.931 2.280 -2.566 1.00 93.19 279 ARG A CA 1
ATOM 2142 C C . ARG A 1 279 ? 9.541 2.446 -1.174 1.00 93.19 279 ARG A C 1
ATOM 2144 O O . ARG A 1 279 ? 9.043 1.825 -0.236 1.00 93.19 279 ARG A O 1
ATOM 2151 N N . HIS A 1 280 ? 10.629 3.212 -1.048 1.00 91.12 280 HIS A N 1
ATOM 2152 C CA . HIS A 1 280 ? 11.487 3.223 0.141 1.00 91.12 280 HIS A CA 1
ATOM 2153 C C . HIS A 1 280 ? 10.699 3.477 1.434 1.00 91.12 280 HIS A C 1
ATOM 2155 O O . HIS A 1 280 ? 10.827 2.707 2.382 1.00 91.12 280 HIS A O 1
ATOM 2161 N N . GLY A 1 281 ? 9.801 4.471 1.454 1.00 91.56 281 GLY A N 1
ATOM 2162 C CA . GLY A 1 281 ? 8.997 4.775 2.646 1.00 91.56 281 GLY A CA 1
ATOM 2163 C C . GLY A 1 281 ? 8.125 3.604 3.127 1.00 91.56 281 GLY A C 1
ATOM 2164 O O . GLY A 1 281 ? 8.015 3.346 4.327 1.00 91.56 281 GLY A O 1
ATOM 2165 N N . TYR A 1 282 ? 7.549 2.834 2.201 1.00 95.00 282 TYR A N 1
ATOM 2166 C CA . TYR A 1 282 ? 6.708 1.681 2.539 1.00 95.00 282 TYR A CA 1
ATOM 2167 C C . TYR A 1 282 ? 7.544 0.474 2.960 1.00 95.00 282 TYR A C 1
ATOM 2169 O O . TYR A 1 282 ? 7.185 -0.225 3.906 1.00 95.00 282 TYR A O 1
ATOM 2177 N N . LEU A 1 283 ? 8.678 0.252 2.289 1.00 95.44 283 LEU A N 1
ATOM 2178 C CA . LEU A 1 283 ? 9.605 -0.825 2.626 1.00 95.44 283 LEU A CA 1
ATOM 2179 C C . LEU A 1 283 ? 10.189 -0.623 4.028 1.00 95.44 283 LEU A C 1
ATOM 2181 O O . LEU A 1 283 ? 10.230 -1.565 4.814 1.00 95.44 283 LEU A O 1
ATOM 2185 N N . MET A 1 284 ? 10.551 0.617 4.371 1.00 95.00 284 MET A N 1
ATOM 2186 C CA . MET A 1 284 ? 11.018 0.982 5.709 1.00 95.00 284 MET A CA 1
ATOM 2187 C C . MET A 1 284 ? 9.950 0.792 6.776 1.00 95.00 284 MET A C 1
ATOM 2189 O O . MET A 1 284 ? 10.262 0.354 7.878 1.00 95.00 284 MET A O 1
ATOM 2193 N N . THR A 1 285 ? 8.684 1.050 6.451 1.00 95.25 285 THR A N 1
ATOM 2194 C CA . THR A 1 285 ? 7.575 0.784 7.376 1.00 95.25 285 THR A CA 1
ATOM 2195 C C . THR A 1 285 ? 7.467 -0.713 7.677 1.00 95.25 285 THR A C 1
ATOM 2197 O O . THR A 1 285 ? 7.399 -1.104 8.841 1.00 95.25 285 THR A O 1
ATOM 2200 N N . LEU A 1 286 ? 7.544 -1.571 6.652 1.00 96.75 286 LEU A N 1
ATOM 2201 C CA . LEU A 1 286 ? 7.572 -3.025 6.846 1.00 96.75 286 LEU A CA 1
ATOM 2202 C C . LEU A 1 286 ? 8.811 -3.468 7.638 1.00 96.75 286 LEU A C 1
ATOM 2204 O O . LEU A 1 286 ? 8.685 -4.226 8.601 1.00 96.75 286 LEU A O 1
ATOM 2208 N N . ALA A 1 287 ? 9.994 -2.954 7.300 1.00 96.12 287 ALA A N 1
ATOM 2209 C CA . ALA A 1 287 ? 11.227 -3.253 8.021 1.00 96.12 287 ALA A CA 1
ATOM 2210 C C . ALA A 1 287 ? 11.147 -2.829 9.500 1.00 96.12 287 ALA A C 1
ATOM 2212 O O . ALA A 1 287 ? 11.534 -3.598 10.378 1.00 96.12 287 ALA A O 1
ATOM 2213 N N . ALA A 1 288 ? 10.567 -1.662 9.796 1.00 95.94 288 ALA A N 1
ATOM 2214 C CA . ALA A 1 288 ? 10.340 -1.182 11.156 1.00 95.94 288 ALA A CA 1
ATOM 2215 C C . ALA A 1 288 ? 9.383 -2.095 11.937 1.00 95.94 288 ALA A C 1
ATOM 2217 O O . ALA A 1 288 ? 9.641 -2.389 13.105 1.00 95.94 288 ALA A O 1
ATOM 2218 N N . THR A 1 289 ? 8.317 -2.607 11.307 1.00 95.19 289 THR A N 1
ATOM 2219 C CA . THR A 1 289 ? 7.442 -3.600 11.959 1.00 95.19 289 THR A CA 1
ATOM 2220 C C . THR A 1 289 ? 8.177 -4.908 12.259 1.00 95.19 289 THR A C 1
ATOM 2222 O O . THR A 1 289 ? 8.024 -5.455 13.353 1.00 95.19 289 THR A O 1
ATOM 2225 N N . GLY A 1 290 ? 9.033 -5.374 11.343 1.00 95.69 290 GLY A N 1
ATOM 2226 C CA . GLY A 1 290 ? 9.877 -6.548 11.565 1.00 95.69 290 GLY A CA 1
ATOM 2227 C C . GLY A 1 290 ? 10.892 -6.333 12.690 1.00 95.69 290 GLY A C 1
ATOM 2228 O O . GLY A 1 290 ? 11.047 -7.186 13.565 1.00 95.69 290 GLY A O 1
ATOM 2229 N N . PHE A 1 291 ? 11.521 -5.157 12.733 1.00 96.44 291 PHE A N 1
ATOM 2230 C CA . PHE A 1 291 ? 12.412 -4.759 13.819 1.00 96.44 291 PHE A CA 1
ATOM 2231 C C . PHE A 1 291 ? 11.686 -4.732 15.169 1.00 96.44 291 PHE A C 1
ATOM 2233 O O . PHE A 1 291 ? 12.172 -5.312 16.138 1.00 96.44 291 PHE A O 1
ATOM 2240 N N . ALA A 1 292 ? 10.495 -4.128 15.233 1.00 95.31 292 ALA A N 1
ATOM 2241 C CA . ALA A 1 292 ? 9.691 -4.074 16.451 1.00 95.31 292 ALA A CA 1
ATOM 2242 C C . ALA A 1 292 ? 9.338 -5.479 16.975 1.00 95.31 292 ALA A C 1
ATOM 2244 O O . ALA A 1 292 ? 9.381 -5.720 18.185 1.00 95.31 292 ALA A O 1
ATOM 2245 N N . ALA A 1 293 ? 9.043 -6.432 16.088 1.00 94.81 293 ALA A N 1
ATOM 2246 C CA . ALA A 1 293 ? 8.773 -7.816 16.472 1.00 94.81 293 ALA A CA 1
ATOM 2247 C C . ALA A 1 293 ? 10.013 -8.527 17.045 1.00 94.81 293 ALA A C 1
ATOM 2249 O O . ALA A 1 293 ? 9.925 -9.192 18.080 1.00 94.81 293 ALA A O 1
ATOM 2250 N N . ILE A 1 294 ? 11.184 -8.344 16.425 1.00 94.50 294 ILE A N 1
ATOM 2251 C CA . ILE A 1 294 ? 12.450 -8.893 16.938 1.00 94.50 294 ILE A CA 1
ATOM 2252 C C . ILE A 1 294 ? 12.770 -8.279 18.303 1.00 94.50 294 ILE A C 1
ATOM 2254 O O . ILE A 1 294 ? 13.026 -8.997 19.268 1.00 94.50 294 ILE A O 1
ATOM 2258 N N . PHE A 1 295 ? 12.709 -6.953 18.406 1.00 94.50 295 PHE A N 1
ATOM 2259 C CA . PHE A 1 295 ? 13.056 -6.225 19.620 1.00 94.50 295 PHE A CA 1
ATOM 2260 C C . PHE A 1 295 ? 12.153 -6.599 20.802 1.00 94.50 295 PHE A C 1
ATOM 2262 O O . PHE A 1 295 ? 12.646 -6.883 21.893 1.00 94.50 295 PHE A O 1
ATOM 2269 N N . THR A 1 296 ? 10.837 -6.679 20.587 1.00 92.62 296 THR A N 1
ATOM 2270 C CA . THR A 1 296 ? 9.890 -7.112 21.631 1.00 92.62 296 THR A CA 1
ATOM 2271 C C . THR A 1 296 ? 10.157 -8.543 22.094 1.00 92.62 296 THR A C 1
ATOM 2273 O O . THR A 1 296 ? 10.159 -8.800 23.295 1.00 92.62 296 THR A O 1
ATOM 2276 N N . THR A 1 297 ? 10.484 -9.451 21.174 1.00 91.62 297 THR A N 1
ATOM 2277 C CA . THR A 1 297 ? 10.843 -10.840 21.506 1.00 91.62 297 THR A CA 1
ATOM 2278 C C . THR A 1 297 ? 12.132 -10.915 22.335 1.00 91.62 297 THR A C 1
ATOM 2280 O O . THR A 1 297 ? 12.221 -11.678 23.299 1.00 91.62 297 THR A O 1
ATOM 2283 N N . LEU A 1 298 ? 13.131 -10.087 22.012 1.00 91.56 298 LEU A N 1
ATOM 2284 C CA . LEU A 1 298 ? 14.374 -10.001 22.783 1.00 91.56 298 LEU A CA 1
ATOM 2285 C C . LEU A 1 298 ? 14.148 -9.439 24.194 1.00 91.56 298 LEU A C 1
ATOM 2287 O O . LEU A 1 298 ? 14.765 -9.923 25.144 1.00 91.56 298 LEU A O 1
ATOM 2291 N N . LEU A 1 299 ? 13.263 -8.449 24.347 1.00 91.25 299 LEU A N 1
ATOM 2292 C CA . LEU A 1 299 ? 12.907 -7.887 25.653 1.00 91.25 299 LEU A CA 1
ATOM 2293 C C . LEU A 1 299 ? 12.166 -8.893 26.539 1.00 91.25 299 LEU A C 1
ATOM 2295 O O . LEU A 1 299 ? 12.458 -8.984 27.730 1.00 91.25 299 LEU A O 1
ATOM 2299 N N . GLU A 1 300 ? 11.242 -9.669 25.973 1.00 90.06 300 GLU A N 1
ATOM 2300 C CA . GLU A 1 300 ? 10.503 -10.698 26.714 1.00 90.06 300 GLU A CA 1
ATOM 2301 C C . GLU A 1 300 ? 11.417 -11.810 27.219 1.00 90.06 300 GLU A C 1
ATOM 2303 O O . GLU A 1 300 ? 11.283 -12.242 28.360 1.00 90.06 300 GLU A O 1
ATOM 2308 N N . ARG A 1 301 ? 12.411 -12.215 26.422 1.00 84.62 301 ARG A N 1
ATOM 2309 C CA . ARG A 1 301 ? 13.403 -13.215 26.840 1.00 84.62 301 ARG A CA 1
ATOM 2310 C C . ARG A 1 301 ? 14.285 -12.737 28.001 1.00 84.62 301 ARG A C 1
ATOM 2312 O O . ARG A 1 301 ? 14.825 -13.565 28.727 1.00 84.62 301 ARG A O 1
ATOM 2319 N N . ARG A 1 302 ? 14.448 -11.419 28.169 1.00 80.75 302 ARG A N 1
ATOM 2320 C CA . ARG A 1 302 ? 15.253 -10.809 29.243 1.00 80.75 302 ARG A CA 1
ATOM 2321 C C . ARG A 1 302 ? 14.486 -10.580 30.544 1.00 80.75 302 ARG A C 1
ATOM 2323 O O . ARG A 1 302 ? 15.129 -10.338 31.561 1.00 80.75 302 ARG A O 1
ATOM 2330 N N . ARG A 1 303 ? 13.151 -10.638 30.544 1.00 75.31 303 ARG A N 1
ATOM 2331 C CA . ARG A 1 303 ? 12.363 -10.567 31.783 1.00 75.31 303 ARG A CA 1
ATOM 2332 C C . ARG A 1 303 ? 12.229 -11.983 32.357 1.00 75.31 303 ARG A C 1
ATOM 2334 O O . ARG A 1 303 ? 11.545 -12.796 31.735 1.00 75.31 303 ARG A O 1
ATOM 2341 N N . PRO A 1 304 ? 12.873 -12.319 33.493 1.00 56.22 304 PRO A N 1
ATOM 2342 C CA . PRO A 1 304 ? 12.611 -13.595 34.148 1.00 56.22 304 PRO A CA 1
ATOM 2343 C C . PRO A 1 304 ? 11.122 -13.659 34.500 1.00 56.22 304 PRO A C 1
ATOM 2345 O O . PRO A 1 304 ? 10.543 -12.663 34.935 1.00 56.22 304 PRO A O 1
ATOM 2348 N N . LYS A 1 305 ? 10.493 -14.813 34.256 1.00 56.34 305 LYS A N 1
ATOM 2349 C CA . LYS A 1 305 ? 9.120 -15.070 34.701 1.00 56.34 305 LYS A CA 1
ATOM 2350 C C . LYS A 1 305 ? 9.124 -15.015 36.233 1.00 56.34 305 LYS A C 1
ATOM 2352 O O . LYS A 1 305 ? 9.671 -15.924 36.850 1.00 56.34 305 LYS A O 1
ATOM 2357 N N . SER A 1 306 ? 8.607 -13.927 36.803 1.00 47.41 306 SER A N 1
ATOM 2358 C CA . SER A 1 306 ? 8.274 -13.812 38.228 1.00 47.41 306 SER A CA 1
ATOM 2359 C C . SER A 1 306 ? 6.972 -14.535 38.517 1.00 47.41 306 SER A C 1
ATOM 2361 O O . SER A 1 306 ? 6.027 -14.286 37.728 1.00 47.41 306 SER A O 1
#

Foldseek 3Di:
DDPLVLLVQLLQLVVLLLQLLLQLLVCVPPVDDLVSNVSSLCSNVSSQVSNCVSPVCSLVLCLVLLVVSLVVLVVVCVVCVVVDCVPCVSSNVSNVSSNVSSVCSVPRDDPPPPPQDPDPDDPDPPVLVVLLVVLVVLADEDPVDDPVVFVVVSSLLSLQSSCLPPVNPPQPAFPPSVQHDRYPVSLVVCLVVLLCCLQQPPDPVQLCDDHPDPVRNVVSVVVNVVSVLLVCLQVPLLVLLCVVCVVPPSVCSLLVSLSSQSSSLSSNHRGRVVSCSNSVSSSVVSSVSRVVSVVVVVVVVPDPDD

pLDDT: mean 83.19, std 14.41, range [34.5, 96.88]

Secondary structure (DSSP, 8-state):
--HHHHHHHHHHHHHHHHHHHHHHHHHHHH---HHHHHHHHHHHHHHHHHHHHH-THHHHHHHHHHHHHHHHHHHHHHHHHHT-GGG-HHHHHHHHHHHHHHHHHHHS-----------S----TTHHHHHHHHHHHT-B--TTS-HHHHHHHHHHHHHHHHHHSGGGTT-TTB--TT----BHHHHHHHHHHHHHHHHHPSPHHHHTSPPSSHHHHHHHHHHHHHHHHHHHIIIIIHHHHHHHHTT-HHHHHHHHHHHHHHHHHHHH--BHHHHHHHHHHHHHHHHHHHHHHHHHHHHHHHS---